Protein AF-0000000072410657 (afdb_homodimer)

Organism: NCBI:txid2714355

InterPro domains:
  IPR046605 Domain of unknown function DUF6664 [PF20369] (14-104)

Secondary structure (DSSP, 8-state):
--TTS--HHHHHHHHHHHHHHHHHHHHHHH-HHHHHHHHHHHHHHHH-THHHHHTS--S-EEE-HHHHHHHHHHHHHHHHHHHHHHHHHHHHHHHHHHHHHHHTT--/--TTS--HHHHHHHHHHHHHHHHHHHHHHH-HHHHHHHHHHHHHHHH-THHHHHTS--S-EEE-HHHHHHHHHHHHHHHHHHHHHHHHHHHHHHHHHHHHHHHTT--

Radius of gyration: 20.51 Å; Cα contacts (8 Å, |Δi|>4): 180; chains: 2; bounding box: 43×58×41 Å

Solvent-accessible surface area (backbone atoms only — not comparable to full-atom values): 11563 Å² total; per-residue (Å²): 132,74,78,78,78,74,44,59,68,60,52,46,60,72,43,34,69,58,54,52,51,52,51,51,51,48,42,48,75,69,32,66,66,55,36,49,52,53,51,52,48,52,50,50,41,68,75,37,60,64,54,60,48,59,68,44,76,63,55,63,46,79,33,50,41,69,54,34,38,52,42,32,51,46,53,51,52,52,48,53,50,48,52,53,48,52,54,50,40,23,50,48,17,25,53,49,40,52,51,49,33,41,71,73,63,63,82,131,74,78,76,81,73,42,59,67,60,53,45,64,72,43,35,68,60,52,51,51,51,52,52,51,50,43,49,73,69,33,66,68,56,36,49,51,53,49,52,48,53,50,50,41,67,75,38,59,64,54,60,48,58,69,45,76,65,54,63,45,81,33,51,40,67,54,34,38,52,44,32,51,46,53,50,51,52,49,54,51,47,53,54,48,51,53,50,40,24,51,48,17,25,52,49,38,52,50,48,35,42,72,72,62,62,83

Structure (mmCIF, N/CA/C/O backbone):
data_AF-0000000072410657-model_v1
#
loop_
_entity.id
_entity.type
_entity.pdbx_description
1 polymer 'DUF6664 domain-containing protein'
#
loop_
_atom_site.group_PDB
_atom_site.id
_atom_site.type_symbol
_atom_site.label_atom_id
_atom_site.label_alt_id
_atom_site.label_comp_id
_atom_site.label_asym_id
_atom_site.label_entity_id
_atom_site.label_seq_id
_atom_site.pdbx_PDB_ins_code
_atom_site.Cartn_x
_atom_site.Cartn_y
_atom_site.Cartn_z
_atom_site.occupancy
_atom_site.B_iso_or_equiv
_atom_site.auth_seq_id
_atom_site.auth_comp_id
_atom_site.auth_asym_id
_atom_site.auth_atom_id
_atom_site.pdbx_PDB_model_num
ATOM 1 N N . MET A 1 1 ? -23.484 30.734 4.098 1 35.38 1 MET A N 1
ATOM 2 C CA . MET A 1 1 ? -22.25 30.281 3.459 1 35.38 1 MET A CA 1
ATOM 3 C C . MET A 1 1 ? -22.281 28.766 3.248 1 35.38 1 MET A C 1
ATOM 5 O O . MET A 1 1 ? -22.5 28 4.191 1 35.38 1 MET A O 1
ATOM 9 N N . SER A 1 2 ? -22.656 28.094 2.201 1 39 2 SER A N 1
ATOM 10 C CA . SER A 1 2 ? -23.203 26.766 1.955 1 39 2 SER A CA 1
ATOM 11 C C . SER A 1 2 ? -22.25 25.672 2.426 1 39 2 SER A C 1
ATOM 13 O O . SER A 1 2 ? -21.031 25.797 2.254 1 39 2 SER A O 1
ATOM 15 N N . ASP A 1 3 ? -22.5 24.828 3.275 1 44.41 3 ASP A N 1
ATOM 16 C CA . ASP A 1 3 ? -21.891 23.75 4.043 1 44.41 3 ASP A CA 1
ATOM 17 C C . ASP A 1 3 ? -21.078 22.828 3.141 1 44.41 3 ASP A C 1
ATOM 19 O O . ASP A 1 3 ? -20.438 21.891 3.621 1 44.41 3 ASP A O 1
ATOM 23 N N . SER A 1 4 ? -21.406 22.703 1.881 1 44.41 4 SER A N 1
ATOM 24 C CA . SER A 1 4 ? -20.891 21.875 0.798 1 44.41 4 SER A CA 1
ATOM 25 C C . SER A 1 4 ? -19.438 22.203 0.485 1 44.41 4 SER A C 1
ATOM 27 O O . SER A 1 4 ? -18.797 21.5 -0.299 1 44.41 4 SER A O 1
ATOM 29 N N . TYR A 1 5 ? -19.031 23.359 0.349 1 47.62 5 TYR A N 1
ATOM 30 C CA . TYR A 1 5 ? -17.703 23.938 0.097 1 47.62 5 TYR A CA 1
ATOM 31 C C . TYR A 1 5 ? -16.656 23.312 1.013 1 47.62 5 TYR A C 1
ATOM 33 O O . TYR A 1 5 ? -15.492 23.203 0.637 1 47.62 5 TYR A O 1
ATOM 41 N N . PHE A 1 6 ? -16.922 23.125 2.33 1 57.16 6 PHE A N 1
ATOM 42 C CA . PHE A 1 6 ? -16 22.984 3.455 1 57.16 6 PHE A CA 1
ATOM 43 C C . PHE A 1 6 ? -15.672 21.516 3.703 1 57.16 6 PHE A C 1
ATOM 45 O O . PHE A 1 6 ? -15.133 21.156 4.75 1 57.16 6 PHE A O 1
ATOM 52 N N . ASP A 1 7 ? -16.141 20.625 2.748 1 80.38 7 ASP A N 1
ATOM 53 C CA . ASP A 1 7 ? -15.938 19.234 3.158 1 80.38 7 ASP A CA 1
ATOM 54 C C . ASP A 1 7 ? -14.609 18.703 2.625 1 80.38 7 ASP A C 1
ATOM 56 O O . ASP A 1 7 ? -14.594 17.844 1.737 1 80.38 7 ASP A O 1
ATOM 60 N N . LEU A 1 8 ? -13.516 19.266 2.969 1 84.06 8 LEU A N 1
ATOM 61 C CA . LEU A 1 8 ? -12.164 18.922 2.539 1 84.06 8 LEU A CA 1
ATOM 62 C C . LEU A 1 8 ? -11.969 17.422 2.521 1 84.06 8 LEU A C 1
ATOM 64 O O . LEU A 1 8 ? -11.477 16.859 1.537 1 84.06 8 LEU A O 1
ATOM 68 N N . PRO A 1 9 ? -12.516 16.734 3.498 1 85.69 9 PRO A N 1
ATOM 69 C CA . PRO A 1 9 ? -12.312 15.281 3.475 1 85.69 9 PRO A CA 1
ATOM 70 C C . PRO A 1 9 ? -12.977 14.617 2.27 1 85.69 9 PRO A C 1
ATOM 72 O O . PRO A 1 9 ? -12.375 13.742 1.639 1 85.69 9 PRO A O 1
ATOM 75 N N . SER A 1 10 ? -14.133 15.086 1.915 1 90.12 10 SER A N 1
ATOM 76 C CA . SER A 1 10 ? -14.836 14.492 0.783 1 90.12 10 SER A CA 1
ATOM 77 C C . SER A 1 10 ? -14.125 14.805 -0.532 1 90.12 10 SER A C 1
ATOM 79 O O . SER A 1 10 ? -14.047 13.953 -1.419 1 90.12 10 SER A O 1
ATOM 81 N N . ARG A 1 11 ? -13.656 15.977 -0.631 1 89.81 11 ARG A N 1
ATOM 82 C CA . ARG A 1 11 ? -12.93 16.359 -1.836 1 89.81 11 ARG A CA 1
ATOM 83 C C . ARG A 1 11 ? -11.648 15.547 -1.99 1 89.81 11 ARG A C 1
ATOM 85 O O . ARG A 1 11 ? -11.305 15.125 -3.096 1 89.81 11 ARG A O 1
ATOM 92 N N . ILE A 1 12 ? -10.984 15.406 -0.924 1 91.31 12 ILE A N 1
ATOM 93 C CA . ILE A 1 12 ? -9.758 14.617 -0.942 1 91.31 12 ILE A CA 1
ATOM 94 C C . ILE A 1 12 ? -10.078 13.18 -1.326 1 91.31 12 ILE A C 1
ATOM 96 O O . ILE A 1 12 ? -9.375 12.578 -2.143 1 91.31 12 ILE A O 1
ATOM 100 N N . GLU A 1 13 ? -11.133 12.641 -0.725 1 92.88 13 GLU A N 1
ATOM 101 C CA . GLU A 1 13 ? -11.523 11.266 -1.04 1 92.88 13 GLU A CA 1
ATOM 102 C C . GLU A 1 13 ? -11.766 11.094 -2.537 1 92.88 13 GLU A C 1
ATOM 104 O O . GLU A 1 13 ? -11.305 10.117 -3.137 1 92.88 13 GLU A O 1
ATOM 109 N N . ASP A 1 14 ? -12.414 12.078 -3.127 1 93.56 14 ASP A N 1
ATOM 110 C CA . ASP A 1 14 ? -12.758 12.023 -4.547 1 93.56 14 ASP A CA 1
ATOM 111 C C . ASP A 1 14 ? -11.508 12.125 -5.418 1 93.56 14 ASP A C 1
ATOM 113 O O . ASP A 1 14 ? -11.438 11.508 -6.484 1 93.56 14 ASP A O 1
ATOM 117 N N . ALA A 1 15 ? -10.594 12.844 -4.953 1 94.62 15 ALA A N 1
ATOM 118 C CA . ALA A 1 15 ? -9.398 13.125 -5.746 1 94.62 15 ALA A CA 1
ATOM 119 C C . ALA A 1 15 ? -8.25 12.188 -5.367 1 94.62 15 ALA A C 1
ATOM 121 O O . ALA A 1 15 ? -7.164 12.266 -5.941 1 94.62 15 ALA A O 1
ATOM 122 N N . PHE A 1 16 ? -8.523 11.312 -4.488 1 97.12 16 PHE A N 1
ATOM 123 C CA . PHE A 1 16 ? -7.402 10.602 -3.879 1 97.12 16 PHE A CA 1
ATOM 124 C C . PHE A 1 16 ? -6.664 9.758 -4.914 1 97.12 16 PHE A C 1
ATOM 126 O O . PHE A 1 16 ? -5.441 9.625 -4.855 1 97.12 16 PHE A O 1
ATOM 133 N N . ALA A 1 17 ? -7.344 9.164 -5.797 1 95.19 17 ALA A N 1
ATOM 134 C CA . ALA A 1 17 ? -6.672 8.352 -6.805 1 95.19 17 ALA A CA 1
ATOM 135 C C . ALA A 1 17 ? -5.602 9.156 -7.535 1 95.19 17 ALA A C 1
ATOM 137 O O . ALA A 1 17 ? -4.492 8.672 -7.758 1 95.19 17 ALA A O 1
ATOM 138 N N . GLU A 1 18 ? -5.945 10.336 -7.902 1 96.56 18 GLU A N 1
ATOM 139 C CA . GLU A 1 18 ? -4.988 11.211 -8.57 1 96.56 18 GLU A CA 1
ATOM 140 C C . GLU A 1 18 ? -3.875 11.641 -7.617 1 96.56 18 GLU A C 1
ATOM 142 O O . GLU A 1 18 ? -2.701 11.656 -7.996 1 96.56 18 GLU A O 1
ATOM 147 N N . ILE A 1 19 ? -4.242 12.016 -6.414 1 96.69 19 ILE A N 1
ATOM 148 C CA . ILE A 1 19 ? -3.271 12.391 -5.391 1 96.69 19 ILE A CA 1
ATOM 149 C C . ILE A 1 19 ? -2.275 11.258 -5.176 1 96.69 19 ILE A C 1
ATOM 151 O O . ILE A 1 19 ? -1.062 11.477 -5.168 1 96.69 19 ILE A O 1
ATOM 155 N N . ASP A 1 20 ? -2.803 10.07 -5.051 1 97.81 20 ASP A N 1
ATOM 156 C CA . ASP A 1 20 ? -1.976 8.883 -4.836 1 97.81 20 ASP A CA 1
ATOM 157 C C . ASP A 1 20 ? -1.001 8.68 -5.996 1 97.81 20 ASP A C 1
ATOM 159 O O . ASP A 1 20 ? 0.183 8.414 -5.777 1 97.81 20 ASP A O 1
ATOM 163 N N . SER A 1 21 ? -1.504 8.789 -7.203 1 97.12 21 SER A N 1
ATOM 164 C CA . SER A 1 21 ? -0.66 8.648 -8.383 1 97.12 21 SER A CA 1
ATOM 165 C C . SER A 1 21 ? 0.458 9.688 -8.391 1 97.12 21 SER A C 1
ATOM 167 O O . SER A 1 21 ? 1.612 9.359 -8.68 1 97.12 21 SER A O 1
ATOM 169 N N . ASP A 1 22 ? 0.124 10.891 -8.094 1 97.25 22 ASP A N 1
ATOM 170 C CA . ASP A 1 22 ? 1.114 11.961 -8.047 1 97.25 22 ASP A CA 1
ATOM 171 C C . ASP A 1 22 ? 2.182 11.68 -6.992 1 97.25 22 ASP A C 1
ATOM 173 O O . ASP A 1 22 ? 3.367 11.938 -7.215 1 97.25 22 ASP A O 1
ATOM 177 N N . ILE A 1 23 ? 1.722 11.18 -5.863 1 97.69 23 ILE A N 1
ATOM 178 C CA . ILE A 1 23 ? 2.635 10.875 -4.766 1 97.69 23 ILE A CA 1
ATOM 179 C C . ILE A 1 23 ? 3.637 9.812 -5.215 1 97.69 23 ILE A C 1
ATOM 181 O O . ILE A 1 23 ? 4.844 9.953 -5 1 97.69 23 ILE A O 1
ATOM 185 N N . VAL A 1 24 ? 3.16 8.797 -5.824 1 97.62 24 VAL A N 1
ATOM 186 C CA . VAL A 1 24 ? 4.016 7.699 -6.262 1 97.62 24 VAL A CA 1
ATOM 187 C C . VAL A 1 24 ? 4.969 8.188 -7.352 1 97.62 24 VAL A C 1
ATOM 189 O O . VAL A 1 24 ? 6.152 7.848 -7.352 1 97.62 24 VAL A O 1
ATOM 192 N N . MET A 1 25 ? 4.48 8.984 -8.258 1 97.31 25 MET A N 1
ATOM 193 C CA . MET A 1 25 ? 5.324 9.523 -9.32 1 97.31 25 MET A CA 1
ATOM 194 C C . MET A 1 25 ? 6.426 10.406 -8.75 1 97.31 25 MET A C 1
ATOM 196 O O . MET A 1 25 ? 7.57 10.359 -9.203 1 97.31 25 MET A O 1
ATOM 200 N N . ASP A 1 26 ? 6.031 11.219 -7.824 1 97.31 26 ASP A N 1
ATOM 201 C CA . ASP A 1 26 ? 7.023 12.055 -7.148 1 97.31 26 ASP A CA 1
ATOM 202 C C . ASP A 1 26 ? 8.094 11.203 -6.48 1 97.31 26 ASP A C 1
ATOM 204 O O . ASP A 1 26 ? 9.289 11.508 -6.582 1 97.31 26 ASP A O 1
ATOM 208 N N . LEU A 1 27 ? 7.672 10.203 -5.793 1 97.94 27 LEU A N 1
ATOM 209 C CA . LEU A 1 27 ? 8.602 9.289 -5.141 1 97.94 27 LEU A CA 1
ATOM 210 C C . LEU A 1 27 ? 9.531 8.641 -6.164 1 97.94 27 LEU A C 1
ATOM 212 O O . LEU A 1 27 ? 10.742 8.578 -5.953 1 97.94 27 LEU A O 1
ATOM 216 N N . LEU A 1 28 ? 8.961 8.172 -7.266 1 97.81 28 LEU A N 1
ATOM 217 C CA . LEU A 1 28 ? 9.742 7.555 -8.336 1 97.81 28 LEU A CA 1
ATOM 218 C C . LEU A 1 28 ? 10.797 8.516 -8.867 1 97.81 28 LEU A C 1
ATOM 220 O O . LEU A 1 28 ? 11.93 8.117 -9.141 1 97.81 28 LEU A O 1
ATOM 224 N N . ASN A 1 29 ? 10.5 9.758 -8.914 1 97.56 29 ASN A N 1
ATOM 225 C CA . ASN A 1 29 ? 11.359 10.758 -9.531 1 97.56 29 ASN A CA 1
ATOM 226 C C . ASN A 1 29 ? 12.398 11.289 -8.539 1 97.56 29 ASN A C 1
ATOM 228 O O . ASN A 1 29 ? 13.43 11.82 -8.945 1 97.56 29 ASN A O 1
ATOM 232 N N . THR A 1 30 ? 12.164 11.125 -7.309 1 97 30 THR A N 1
ATOM 233 C CA . THR A 1 30 ? 13.008 11.844 -6.355 1 97 30 THR A CA 1
ATOM 234 C C . THR A 1 30 ? 13.781 10.875 -5.473 1 97 30 THR A C 1
ATOM 236 O O . THR A 1 30 ? 14.766 11.258 -4.836 1 97 30 THR A O 1
ATOM 239 N N . ASP A 1 31 ? 13.312 9.703 -5.324 1 97.94 31 ASP A N 1
ATOM 240 C CA . ASP A 1 31 ? 13.984 8.719 -4.477 1 97.94 31 ASP A CA 1
ATOM 241 C C . ASP A 1 31 ? 14.734 7.691 -5.316 1 97.94 31 ASP A C 1
ATOM 243 O O . ASP A 1 31 ? 14.125 6.836 -5.957 1 97.94 31 ASP A O 1
ATOM 247 N N . GLU A 1 32 ? 15.992 7.707 -5.254 1 97.5 32 GLU A N 1
ATOM 248 C CA . GLU A 1 32 ? 16.844 6.871 -6.09 1 97.5 32 GLU A CA 1
ATOM 249 C C . GLU A 1 32 ? 16.688 5.395 -5.738 1 97.5 32 GLU A C 1
ATOM 251 O O . GLU A 1 32 ? 16.734 4.531 -6.617 1 97.5 32 GLU A O 1
ATOM 256 N N . ASP A 1 33 ? 16.547 5.129 -4.43 1 98 33 ASP A N 1
ATOM 257 C CA . ASP A 1 33 ? 16.359 3.744 -4.012 1 98 33 ASP A CA 1
ATOM 258 C C . ASP A 1 33 ? 15.055 3.176 -4.559 1 98 33 ASP A C 1
ATOM 260 O O . ASP A 1 33 ? 15.016 2.037 -5.027 1 98 33 ASP A O 1
ATOM 264 N N . TYR A 1 34 ? 14.039 3.924 -4.457 1 98.5 34 TYR A N 1
ATOM 265 C CA . TYR A 1 34 ? 12.758 3.49 -4.996 1 98.5 34 TYR A CA 1
ATOM 266 C C . TYR A 1 34 ? 12.852 3.258 -6.5 1 98.5 34 TYR A C 1
ATOM 268 O O . TYR A 1 34 ? 12.328 2.264 -7.012 1 98.5 34 TYR A O 1
ATOM 276 N N . ALA A 1 35 ? 13.445 4.168 -7.238 1 98.31 35 ALA A N 1
ATOM 277 C CA . ALA A 1 35 ? 13.617 4.035 -8.68 1 98.31 35 ALA A CA 1
A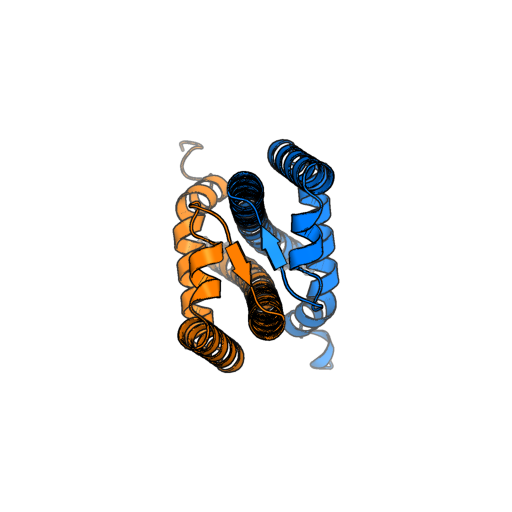TOM 278 C C . ALA A 1 35 ? 14.406 2.771 -9.023 1 98.31 35 ALA A C 1
ATOM 280 O O . ALA A 1 35 ? 14.086 2.076 -9.992 1 98.31 35 ALA A O 1
ATOM 281 N N . ALA A 1 36 ? 15.406 2.492 -8.219 1 98.25 36 ALA A N 1
ATOM 282 C CA . ALA A 1 36 ? 16.219 1.3 -8.438 1 98.25 36 ALA A CA 1
ATOM 283 C C . ALA A 1 36 ? 15.391 0.03 -8.25 1 98.25 36 ALA A C 1
ATOM 285 O O . ALA A 1 36 ? 15.539 -0.933 -9 1 98.25 36 ALA A O 1
ATOM 286 N N . LEU A 1 37 ? 14.578 0.03 -7.215 1 98.44 37 LEU A N 1
ATOM 287 C CA . LEU A 1 37 ? 13.695 -1.111 -6.988 1 98.44 37 LEU A CA 1
ATOM 288 C C . LEU A 1 37 ? 12.742 -1.298 -8.164 1 98.44 37 LEU A C 1
ATOM 290 O O . LEU A 1 37 ? 12.5 -2.426 -8.602 1 98.44 37 LEU A O 1
ATOM 294 N N . SER A 1 38 ? 12.188 -0.176 -8.625 1 98.06 38 SER A N 1
ATOM 295 C CA . SER A 1 38 ? 11.297 -0.228 -9.781 1 98.06 38 SER A CA 1
ATOM 296 C C . SER A 1 38 ? 12 -0.835 -10.992 1 98.06 38 SER A C 1
ATOM 298 O O . SER A 1 38 ? 11.43 -1.686 -11.68 1 98.06 38 SER A O 1
ATOM 300 N N . ASP A 1 39 ? 13.195 -0.461 -11.195 1 97.88 39 ASP A N 1
ATOM 301 C CA . ASP A 1 39 ? 13.984 -0.998 -12.305 1 97.88 39 ASP A CA 1
ATOM 302 C C . ASP A 1 39 ? 14.203 -2.5 -12.141 1 97.88 39 ASP A C 1
ATOM 304 O O . ASP A 1 39 ? 14.109 -3.256 -13.109 1 97.88 39 ASP A O 1
ATOM 308 N N . ARG A 1 40 ? 14.555 -2.889 -10.977 1 97.94 40 ARG A N 1
ATOM 309 C CA . ARG A 1 40 ? 14.781 -4.301 -10.695 1 97.94 40 ARG A CA 1
ATOM 310 C C . ARG A 1 40 ? 13.523 -5.121 -10.961 1 97.94 40 ARG A C 1
ATOM 312 O O . ARG A 1 40 ? 13.594 -6.223 -11.5 1 97.94 40 ARG A O 1
ATOM 319 N N . MET A 1 41 ? 12.383 -4.594 -10.602 1 97.81 41 MET A N 1
ATOM 320 C CA . MET A 1 41 ? 11.109 -5.273 -10.836 1 97.81 41 MET A CA 1
ATOM 321 C C . MET A 1 41 ? 10.859 -5.449 -12.328 1 97.81 41 MET A C 1
ATOM 323 O O . MET A 1 41 ? 10.453 -6.523 -12.773 1 97.81 41 MET A O 1
ATOM 327 N N . ASP A 1 42 ? 11.086 -4.375 -13.023 1 97.12 42 ASP A N 1
ATOM 328 C CA . ASP A 1 42 ? 10.883 -4.426 -14.469 1 97.12 42 ASP A CA 1
ATOM 329 C C . ASP A 1 42 ? 11.789 -5.465 -15.117 1 97.12 42 ASP A C 1
ATOM 331 O O . ASP A 1 42 ? 11.359 -6.207 -16 1 97.12 42 ASP A O 1
ATOM 335 N N . LYS A 1 43 ? 13 -5.484 -14.68 1 97.5 43 LYS A N 1
ATOM 336 C CA . LYS A 1 43 ? 13.953 -6.457 -15.203 1 97.5 43 LYS A CA 1
ATOM 337 C C . LYS A 1 43 ? 13.508 -7.883 -14.906 1 97.5 43 LYS A C 1
ATOM 339 O O . LYS A 1 43 ? 13.602 -8.766 -15.766 1 97.5 43 LYS A O 1
ATOM 344 N N . LEU A 1 44 ? 13.039 -8.117 -13.711 1 97.5 44 LEU A N 1
ATOM 345 C CA . LEU A 1 44 ? 12.562 -9.445 -13.328 1 97.5 44 LEU A CA 1
ATOM 346 C C . LEU A 1 44 ? 11.391 -9.875 -14.211 1 97.5 44 LEU A C 1
ATOM 348 O O . LEU A 1 44 ? 11.344 -11.016 -14.664 1 97.5 44 LEU A O 1
ATOM 352 N N . LYS A 1 45 ? 10.492 -9.016 -14.469 1 96.94 45 LYS A N 1
ATOM 353 C CA . LYS A 1 45 ? 9.328 -9.305 -15.305 1 96.94 45 LYS A CA 1
ATOM 354 C C . LYS A 1 45 ? 9.758 -9.633 -16.734 1 96.94 45 LYS A C 1
ATOM 356 O O . LYS A 1 45 ? 9.164 -10.5 -17.375 1 96.94 45 LYS A O 1
ATOM 361 N N . THR A 1 46 ? 10.727 -8.883 -17.172 1 97.38 46 THR A N 1
ATOM 362 C CA . THR A 1 46 ? 11.234 -9.109 -18.516 1 97.38 46 THR A CA 1
ATOM 363 C C . THR A 1 46 ? 11.914 -10.469 -18.609 1 97.38 46 THR A C 1
ATOM 365 O O . THR A 1 46 ? 11.742 -11.18 -19.609 1 97.38 46 THR A O 1
ATOM 368 N N . GLN A 1 47 ? 12.664 -10.82 -17.656 1 97.5 47 GLN A N 1
ATOM 369 C CA . GLN A 1 47 ? 13.406 -12.07 -17.625 1 97.5 47 GLN A CA 1
ATOM 370 C C . GLN A 1 47 ? 12.477 -13.266 -17.438 1 97.5 47 GLN A C 1
ATOM 372 O O . GLN A 1 47 ? 12.727 -14.344 -17.969 1 97.5 47 GLN A O 1
ATOM 377 N N . TYR A 1 48 ? 11.445 -13.078 -16.688 1 97.25 48 TYR A N 1
ATOM 378 C CA . TYR A 1 48 ? 10.523 -14.164 -16.375 1 97.25 48 TYR A CA 1
ATOM 379 C C . TYR A 1 48 ? 9.086 -13.781 -16.719 1 97.25 48 TYR A C 1
ATOM 381 O O . TYR A 1 48 ? 8.312 -13.383 -15.836 1 97.25 48 TYR A O 1
ATOM 389 N N . PRO A 1 49 ? 8.602 -14.086 -17.891 1 95.38 49 PRO A N 1
ATOM 390 C CA . PRO A 1 49 ? 7.285 -13.656 -18.375 1 95.38 49 PRO A CA 1
ATOM 391 C C . PRO A 1 49 ? 6.141 -14.258 -17.562 1 95.38 49 PRO A C 1
ATOM 393 O O . PRO A 1 49 ? 5.016 -13.758 -17.594 1 95.38 49 PRO A O 1
ATOM 396 N N . VAL A 1 50 ? 6.438 -15.297 -16.828 1 94.44 50 VAL A N 1
ATOM 397 C CA . VAL A 1 50 ? 5.422 -15.969 -16.016 1 94.44 50 VAL A CA 1
ATOM 398 C C . VAL A 1 50 ? 4.898 -15.008 -14.945 1 94.44 50 VAL A C 1
ATOM 400 O O . VAL A 1 50 ? 3.762 -15.141 -14.492 1 94.44 50 VAL A O 1
ATOM 403 N N . ILE A 1 51 ? 5.641 -14.031 -14.586 1 95 51 ILE A N 1
ATOM 404 C CA . ILE A 1 51 ? 5.25 -13.062 -13.57 1 95 51 ILE A CA 1
ATOM 405 C C . ILE A 1 51 ? 4.031 -12.273 -14.047 1 95 51 ILE A C 1
ATOM 407 O O . ILE A 1 51 ? 3.062 -12.109 -13.297 1 95 51 ILE A O 1
ATOM 411 N N . ASP A 1 52 ? 4.051 -11.891 -15.281 1 94.31 52 ASP A N 1
ATOM 412 C CA . ASP A 1 52 ? 2.906 -11.18 -15.836 1 94.31 52 ASP A CA 1
ATOM 413 C C . ASP A 1 52 ? 1.723 -12.117 -16.047 1 94.31 52 ASP A C 1
ATOM 415 O O . ASP A 1 52 ? 0.569 -11.727 -15.859 1 94.31 52 ASP A O 1
ATOM 419 N N . LYS A 1 53 ? 1.983 -13.273 -16.359 1 93.56 53 LYS A N 1
ATOM 420 C CA . LYS A 1 53 ? 0.941 -14.266 -16.625 1 93.56 53 LYS A CA 1
ATOM 421 C C . LYS A 1 53 ? 0.144 -14.562 -15.352 1 93.56 53 LYS A C 1
ATOM 423 O O . LYS A 1 53 ? -1.056 -14.836 -15.422 1 93.56 53 LYS A O 1
ATOM 428 N N . MET A 1 54 ? 0.829 -14.5 -14.227 1 93.69 54 MET A N 1
ATOM 429 C CA . MET A 1 54 ? 0.187 -14.773 -12.945 1 93.69 54 MET A CA 1
ATOM 430 C C . MET A 1 54 ? -0.961 -13.805 -12.695 1 93.69 54 MET A C 1
ATOM 432 O O . MET A 1 54 ? -1.922 -14.141 -12 1 93.69 54 MET A O 1
ATOM 436 N N . ASN A 1 55 ? -0.843 -12.734 -13.32 1 90.44 55 ASN A N 1
ATOM 437 C CA . ASN A 1 55 ? -1.858 -11.703 -13.109 1 90.44 55 ASN A CA 1
ATOM 438 C C . ASN A 1 55 ? -2.984 -11.812 -14.133 1 90.44 55 ASN A C 1
ATOM 440 O O . ASN A 1 55 ? -3.969 -11.078 -14.07 1 90.44 55 ASN A O 1
ATOM 444 N N . GLU A 1 56 ? -2.766 -12.664 -15.109 1 86.19 56 GLU A N 1
ATOM 445 C CA . GLU A 1 56 ? -3.783 -12.906 -16.125 1 86.19 56 GLU A CA 1
ATOM 446 C C . GLU A 1 56 ? -4.762 -13.992 -15.695 1 86.19 56 GLU A C 1
ATOM 448 O O . GLU A 1 56 ? -4.348 -15.031 -15.18 1 86.19 56 GLU A O 1
ATOM 453 N N . ASP A 1 57 ? -6.035 -13.742 -15.562 1 76.69 57 ASP A N 1
ATOM 454 C CA . ASP A 1 57 ? -7.059 -14.672 -15.086 1 76.69 57 ASP A CA 1
ATOM 455 C C . ASP A 1 57 ? -7.41 -15.695 -16.172 1 76.69 57 ASP A C 1
ATOM 457 O O . ASP A 1 57 ? -8.562 -15.766 -16.609 1 76.69 57 ASP A O 1
ATOM 461 N N . SER A 1 58 ? -6.359 -16.391 -16.594 1 84.56 58 SER A N 1
ATOM 462 C CA . SER A 1 58 ? -6.723 -17.344 -17.625 1 84.56 58 SER A CA 1
ATOM 463 C C . SER A 1 58 ? -5.758 -18.531 -17.641 1 84.56 58 SER A C 1
ATOM 465 O O . SER A 1 58 ? -4.539 -18.344 -17.703 1 84.56 58 SER A O 1
ATOM 467 N N . GLY A 1 59 ? -6.383 -19.719 -17.531 1 89.81 59 GLY A N 1
ATOM 468 C CA . GLY A 1 59 ? -5.676 -20.938 -17.844 1 89.81 59 GLY A CA 1
ATOM 469 C C . GLY A 1 59 ? -4.836 -21.453 -16.688 1 89.81 59 GLY A C 1
ATOM 470 O O . GLY A 1 59 ? -4.738 -20.812 -15.648 1 89.81 59 GLY A O 1
ATOM 471 N N . GLU A 1 60 ? -4.242 -22.641 -16.891 1 95.19 60 GLU A N 1
ATOM 472 C CA . GLU A 1 60 ? -3.365 -23.281 -15.922 1 95.19 60 GLU A CA 1
ATOM 473 C C . GLU A 1 60 ? -1.99 -22.625 -15.898 1 95.19 60 GLU A C 1
ATOM 475 O O . GLU A 1 60 ? -1.572 -22.016 -16.891 1 95.19 60 GLU A O 1
ATOM 480 N N . ILE A 1 61 ? -1.374 -22.672 -14.695 1 95 61 ILE A N 1
ATOM 481 C CA . ILE A 1 61 ? -0.029 -22.125 -14.531 1 95 61 ILE A CA 1
ATOM 482 C C . ILE A 1 61 ? 0.925 -23.234 -14.094 1 95 61 ILE A C 1
ATOM 484 O O . ILE A 1 61 ? 0.584 -24.047 -13.227 1 95 61 ILE A O 1
ATOM 488 N N . ARG A 1 62 ? 2.014 -23.312 -14.781 1 94 62 ARG A N 1
ATOM 489 C CA . ARG A 1 62 ? 3.137 -24.156 -14.352 1 94 62 ARG A CA 1
ATOM 490 C C . ARG A 1 62 ? 4.41 -23.328 -14.227 1 94 62 ARG A C 1
ATOM 492 O O . ARG A 1 62 ? 4.809 -22.625 -15.172 1 94 62 ARG A O 1
ATOM 499 N N . MET A 1 63 ? 4.91 -23.391 -12.969 1 94.31 63 MET A N 1
ATOM 500 C CA . MET A 1 63 ? 6.172 -22.703 -12.719 1 94.31 63 MET A CA 1
ATOM 501 C C . MET A 1 63 ? 7.242 -23.672 -12.242 1 94.31 63 MET A C 1
ATOM 503 O O . MET A 1 63 ? 7.004 -24.484 -11.344 1 94.31 63 MET A O 1
ATOM 507 N N . THR A 1 64 ? 8.375 -23.594 -12.93 1 95.56 64 THR A N 1
ATOM 508 C CA . THR A 1 64 ? 9.523 -24.297 -12.398 1 95.56 64 THR A CA 1
ATOM 509 C C . THR A 1 64 ? 9.961 -23.703 -11.062 1 95.56 64 THR A C 1
ATOM 511 O O . THR A 1 64 ? 9.5 -22.625 -10.68 1 95.56 64 THR A O 1
ATOM 514 N N . ALA A 1 65 ? 10.859 -24.438 -10.344 1 95.19 65 ALA A N 1
ATOM 515 C CA . ALA A 1 65 ? 11.375 -23.922 -9.086 1 95.19 65 ALA A CA 1
ATOM 516 C C . ALA A 1 65 ? 12.062 -22.578 -9.281 1 95.19 65 ALA A C 1
ATOM 518 O O . ALA A 1 65 ? 11.922 -21.672 -8.453 1 95.19 65 ALA A O 1
ATOM 519 N N . GLU A 1 66 ? 12.797 -22.422 -10.336 1 95.88 66 GLU A N 1
ATOM 520 C CA . GLU A 1 66 ? 13.484 -21.172 -10.648 1 95.88 66 GLU A CA 1
ATOM 521 C C . GLU A 1 66 ? 12.492 -20.047 -10.898 1 95.88 66 GLU A C 1
ATOM 523 O O . GLU A 1 66 ? 12.648 -18.938 -10.367 1 95.88 66 GLU A O 1
ATOM 528 N N . GLU A 1 67 ? 11.477 -20.328 -11.703 1 96.44 67 GLU A N 1
ATOM 529 C CA . GLU A 1 67 ? 10.453 -19.328 -11.984 1 96.44 67 GLU A CA 1
ATOM 530 C C . GLU A 1 67 ? 9.688 -18.938 -10.727 1 96.44 67 GLU A C 1
ATOM 532 O O . GLU A 1 67 ? 9.367 -17.766 -10.523 1 96.44 67 GLU A O 1
ATOM 537 N N . HIS A 1 68 ? 9.391 -19.906 -9.914 1 96.69 68 HIS A N 1
ATOM 538 C CA . HIS A 1 68 ? 8.703 -19.641 -8.656 1 96.69 68 HIS A CA 1
ATOM 539 C C . HIS A 1 68 ? 9.547 -18.766 -7.734 1 96.69 68 HIS A C 1
ATOM 541 O O . HIS A 1 68 ? 9.039 -17.828 -7.137 1 96.69 68 HIS A O 1
ATOM 547 N N . ARG A 1 69 ? 10.805 -19.047 -7.648 1 95.81 69 ARG A N 1
ATOM 548 C CA . ARG A 1 69 ? 11.703 -18.219 -6.852 1 95.81 69 ARG A CA 1
ATOM 549 C C . ARG A 1 69 ? 11.719 -16.781 -7.363 1 95.81 69 ARG A C 1
ATOM 551 O O . ARG A 1 69 ? 11.711 -15.828 -6.574 1 95.81 69 ARG A O 1
ATOM 558 N N . ALA A 1 70 ? 11.766 -16.641 -8.672 1 95.94 70 ALA A N 1
ATOM 559 C CA . ALA A 1 70 ? 11.75 -15.312 -9.266 1 95.94 70 ALA A CA 1
ATOM 560 C C . ALA A 1 70 ? 10.453 -14.578 -8.922 1 95.94 70 ALA A C 1
ATOM 562 O O . ALA A 1 70 ? 10.469 -13.375 -8.672 1 95.94 70 ALA A O 1
ATOM 563 N N . TYR A 1 71 ? 9.359 -15.32 -8.938 1 96.44 71 TYR A N 1
ATOM 564 C CA . TYR A 1 71 ? 8.07 -14.727 -8.594 1 96.44 71 TYR A CA 1
ATOM 565 C C . TYR A 1 71 ? 8.055 -14.266 -7.137 1 96.44 71 TYR A C 1
ATOM 567 O O . TYR A 1 71 ? 7.559 -13.18 -6.828 1 96.44 71 TYR A O 1
ATOM 575 N N . VAL A 1 72 ? 8.555 -15.07 -6.262 1 96.19 72 VAL A N 1
ATOM 576 C CA . VAL A 1 72 ? 8.625 -14.703 -4.852 1 96.19 72 VAL A CA 1
ATOM 577 C C . VAL A 1 72 ? 9.508 -13.469 -4.68 1 96.19 72 VAL A C 1
ATOM 579 O O . VAL A 1 72 ? 9.18 -12.57 -3.9 1 96.19 72 VAL A O 1
ATOM 582 N N . ASP A 1 73 ? 10.633 -13.422 -5.402 1 96.44 73 ASP A N 1
ATOM 583 C CA . ASP A 1 73 ? 11.477 -12.227 -5.391 1 96.44 73 ASP A CA 1
ATOM 584 C C . ASP A 1 73 ? 10.695 -10.992 -5.832 1 96.44 73 ASP A C 1
ATOM 586 O O . ASP A 1 73 ? 10.828 -9.922 -5.238 1 96.44 73 ASP A O 1
ATOM 590 N N . TYR A 1 74 ? 9.914 -11.172 -6.879 1 97.38 74 TYR A N 1
ATOM 591 C CA . TYR A 1 74 ? 9.07 -10.086 -7.379 1 97.38 74 TYR A CA 1
ATOM 592 C C . TYR A 1 74 ? 8.102 -9.609 -6.309 1 97.38 74 TYR A C 1
ATOM 594 O O . TYR A 1 74 ? 7.957 -8.406 -6.082 1 97.38 74 TYR A O 1
ATOM 602 N N . LEU A 1 75 ? 7.449 -10.523 -5.645 1 96.31 75 LEU A N 1
ATOM 603 C CA . LEU A 1 75 ? 6.504 -10.18 -4.59 1 96.31 75 LEU A CA 1
ATOM 604 C C . LEU A 1 75 ? 7.207 -9.438 -3.457 1 96.31 75 LEU A C 1
ATOM 606 O O . LEU A 1 75 ? 6.652 -8.492 -2.893 1 96.31 75 LEU A O 1
ATOM 610 N N . ASN A 1 76 ? 8.391 -9.867 -3.115 1 96.56 76 ASN A N 1
ATOM 611 C CA . ASN A 1 76 ? 9.164 -9.227 -2.057 1 96.56 76 ASN A CA 1
ATOM 612 C C . ASN A 1 76 ? 9.539 -7.793 -2.426 1 96.56 76 ASN A C 1
ATOM 614 O O . ASN A 1 76 ? 9.445 -6.887 -1.594 1 96.56 76 ASN A O 1
ATOM 618 N N . LEU A 1 77 ? 9.961 -7.594 -3.65 1 97.88 77 LEU A N 1
ATOM 619 C CA . LEU A 1 77 ? 10.273 -6.254 -4.129 1 97.88 77 LEU A CA 1
ATOM 620 C C . LEU A 1 77 ? 9.039 -5.363 -4.109 1 97.88 77 LEU A C 1
ATOM 622 O O . LEU A 1 77 ? 9.109 -4.207 -3.682 1 97.88 77 LEU A O 1
ATOM 626 N N . ALA A 1 78 ? 7.918 -5.906 -4.566 1 96.94 78 ALA A N 1
ATOM 627 C CA . ALA A 1 78 ? 6.66 -5.168 -4.559 1 96.94 78 ALA A CA 1
ATOM 628 C C . ALA A 1 78 ? 6.289 -4.73 -3.145 1 96.94 78 ALA A C 1
ATOM 630 O O . ALA A 1 78 ? 5.832 -3.604 -2.936 1 96.94 78 ALA A O 1
ATOM 631 N N . ARG A 1 79 ? 6.52 -5.594 -2.164 1 96.81 79 ARG A N 1
ATOM 632 C CA . ARG A 1 79 ? 6.23 -5.281 -0.77 1 96.81 79 ARG A CA 1
ATOM 633 C C . ARG A 1 79 ? 7.141 -4.168 -0.258 1 96.81 79 ARG A C 1
ATOM 635 O O . ARG A 1 79 ? 6.688 -3.262 0.445 1 96.81 79 ARG A O 1
ATOM 642 N N . GLN A 1 80 ? 8.367 -4.285 -0.564 1 97.5 80 GLN A N 1
ATOM 643 C CA . GLN A 1 80 ? 9.312 -3.246 -0.173 1 97.5 80 GLN A CA 1
ATOM 644 C C . GLN A 1 80 ? 8.914 -1.89 -0.745 1 97.5 80 GLN A C 1
ATOM 646 O O . GLN A 1 80 ? 8.938 -0.88 -0.038 1 97.5 80 GLN A O 1
ATOM 651 N N . MET A 1 81 ? 8.555 -1.88 -2.01 1 98.31 81 MET A N 1
ATOM 652 C CA . MET A 1 81 ? 8.125 -0.643 -2.654 1 98.31 81 MET A CA 1
ATOM 653 C C . MET A 1 81 ? 6.863 -0.1 -2 1 98.31 81 MET A C 1
ATOM 655 O O . MET A 1 81 ? 6.75 1.103 -1.757 1 98.31 81 MET A O 1
ATOM 659 N N . GLU A 1 82 ? 5.922 -0.948 -1.695 1 98.06 82 GLU A N 1
ATOM 660 C CA . GLU A 1 82 ? 4.691 -0.549 -1.016 1 98.06 82 GLU A CA 1
ATOM 661 C C . GLU A 1 82 ? 4.992 0.092 0.336 1 98.06 82 GLU A C 1
ATOM 663 O O . GLU A 1 82 ? 4.395 1.111 0.69 1 98.06 82 GLU A O 1
ATOM 668 N N . ASP A 1 83 ? 5.914 -0.49 1.042 1 97.38 83 ASP A N 1
ATOM 669 C CA . ASP A 1 83 ? 6.289 0.066 2.338 1 97.38 83 ASP A CA 1
ATOM 670 C C . ASP A 1 83 ? 6.824 1.489 2.191 1 97.38 83 ASP A C 1
ATOM 672 O O . ASP A 1 83 ? 6.477 2.373 2.979 1 97.38 83 ASP A O 1
ATOM 676 N N . MET A 1 84 ? 7.637 1.689 1.225 1 97.44 84 MET A N 1
ATOM 677 C CA . MET A 1 84 ? 8.18 3.021 0.967 1 97.44 84 MET A CA 1
ATOM 678 C C . MET A 1 84 ? 7.062 3.996 0.59 1 97.44 84 MET A C 1
ATOM 680 O O . MET A 1 84 ? 7.051 5.137 1.052 1 97.44 84 MET A O 1
ATOM 684 N N . GLU A 1 85 ? 6.16 3.512 -0.281 1 98.62 85 GLU A N 1
ATOM 685 C CA . GLU A 1 85 ? 5.047 4.348 -0.713 1 98.62 85 GLU A CA 1
ATOM 686 C C . GLU A 1 85 ? 4.152 4.73 0.464 1 98.62 85 GLU A C 1
ATOM 688 O O . GLU A 1 85 ? 3.732 5.883 0.584 1 98.62 85 GLU A O 1
ATOM 693 N N . ARG A 1 86 ? 3.889 3.777 1.331 1 98.44 86 ARG A N 1
ATOM 694 C CA . ARG A 1 86 ? 3.025 4.016 2.484 1 98.44 86 ARG A CA 1
ATOM 695 C C . ARG A 1 86 ? 3.609 5.094 3.391 1 98.44 86 ARG A C 1
ATOM 697 O O . ARG A 1 86 ? 2.896 6.004 3.818 1 98.44 86 ARG A O 1
ATOM 704 N N . GLN A 1 87 ? 4.836 4.984 3.645 1 97.88 87 GLN A N 1
ATOM 705 C CA . GLN A 1 87 ? 5.5 6.012 4.441 1 97.88 87 GLN A CA 1
ATOM 706 C C . GLN A 1 87 ? 5.434 7.371 3.756 1 97.88 87 GLN A C 1
ATOM 708 O O . GLN A 1 87 ? 5.137 8.383 4.398 1 97.88 87 GLN A O 1
ATOM 713 N N . HIS A 1 88 ? 5.727 7.406 2.486 1 97.94 88 HIS A N 1
ATOM 714 C CA . HIS A 1 88 ? 5.707 8.648 1.724 1 97.94 88 HIS A CA 1
ATOM 715 C C . HIS A 1 88 ? 4.312 9.258 1.695 1 97.94 88 HIS A C 1
ATOM 717 O O . HIS A 1 88 ? 4.156 10.477 1.819 1 97.94 88 HIS A O 1
ATOM 723 N N . ILE A 1 89 ? 3.326 8.422 1.508 1 98.56 89 ILE A N 1
ATOM 724 C CA . ILE A 1 89 ? 1.935 8.859 1.516 1 98.56 89 ILE A CA 1
ATOM 725 C C . ILE A 1 89 ? 1.613 9.531 2.848 1 98.56 89 ILE A C 1
ATOM 727 O O . ILE A 1 89 ? 1.015 10.609 2.877 1 98.56 89 ILE A O 1
ATOM 731 N N . TYR A 1 90 ? 2.01 8.914 3.936 1 98.44 90 TYR A N 1
ATOM 732 C CA . TYR A 1 90 ? 1.791 9.469 5.27 1 98.44 90 TYR A CA 1
ATOM 733 C C . TYR A 1 90 ? 2.432 10.844 5.402 1 98.44 90 TYR A C 1
ATOM 735 O O . TYR A 1 90 ? 1.799 11.789 5.883 1 98.44 90 TYR A O 1
ATOM 743 N N . PHE A 1 91 ? 3.621 10.984 4.957 1 97.25 91 PHE A N 1
ATOM 744 C CA . PHE A 1 91 ? 4.336 12.258 5.016 1 97.25 91 PHE A CA 1
ATOM 745 C C . PHE A 1 91 ? 3.643 13.305 4.156 1 97.25 91 PHE A C 1
ATOM 747 O O . PHE A 1 91 ? 3.557 14.469 4.543 1 97.25 91 PHE A O 1
ATOM 754 N N . CYS A 1 92 ? 3.227 12.883 2.98 1 96.88 92 CYS A N 1
ATOM 755 C CA . CYS A 1 92 ? 2.506 13.805 2.113 1 96.88 92 CYS A CA 1
ATOM 756 C C . CYS A 1 92 ? 1.223 14.289 2.775 1 96.88 92 CYS A C 1
ATOM 758 O O . CYS A 1 92 ? 0.861 15.461 2.656 1 96.88 92 CYS A O 1
ATOM 760 N N . GLY A 1 93 ? 0.539 13.359 3.461 1 97.12 93 GLY A N 1
ATOM 761 C CA . GLY A 1 93 ? -0.605 13.781 4.25 1 97.12 93 GLY A CA 1
ATOM 762 C C . GLY A 1 93 ? -0.269 14.875 5.246 1 97.12 93 GLY A C 1
ATOM 763 O O . GLY A 1 93 ? -0.985 15.875 5.344 1 97.12 93 GLY A O 1
ATOM 764 N N . HIS A 1 94 ? 0.819 14.766 5.977 1 96.5 94 HIS A N 1
ATOM 765 C CA . HIS A 1 94 ? 1.278 15.773 6.922 1 96.5 94 HIS A CA 1
ATOM 766 C C . HIS A 1 94 ? 1.512 17.109 6.23 1 96.5 94 HIS A C 1
ATOM 768 O O . HIS A 1 94 ? 0.97 18.141 6.656 1 96.5 94 HIS A O 1
ATOM 774 N N . THR A 1 95 ? 2.266 17.031 5.176 1 95.88 95 THR A N 1
ATOM 775 C CA . THR A 1 95 ? 2.686 18.25 4.492 1 95.88 95 THR A CA 1
ATOM 776 C C . THR A 1 95 ? 1.487 18.953 3.863 1 95.88 95 THR A C 1
ATOM 778 O O . THR A 1 95 ? 1.412 20.188 3.865 1 95.88 95 THR A O 1
ATOM 781 N N . ASP A 1 96 ? 0.597 18.156 3.314 1 95.94 96 ASP A N 1
ATOM 782 C CA . ASP A 1 96 ? -0.587 18.734 2.686 1 95.94 96 ASP A CA 1
ATOM 783 C C . ASP A 1 96 ? -1.49 19.406 3.725 1 95.94 96 ASP A C 1
ATOM 785 O O . ASP A 1 96 ? -2.104 20.438 3.453 1 95.94 96 ASP A O 1
ATOM 789 N N . ALA A 1 97 ? -1.646 18.75 4.906 1 96 97 ALA A N 1
ATOM 790 C CA . ALA A 1 97 ? -2.428 19.359 5.984 1 96 97 ALA A CA 1
ATOM 791 C C . ALA A 1 97 ? -1.869 20.719 6.375 1 96 97 ALA A C 1
ATOM 793 O O . ALA A 1 97 ? -2.613 21.703 6.469 1 96 97 ALA A O 1
ATOM 794 N N . VAL A 1 98 ? -0.587 20.797 6.512 1 95.5 98 VAL A N 1
ATOM 795 C CA . VAL A 1 98 ? 0.08 22.031 6.895 1 95.5 98 VAL A CA 1
ATOM 796 C C . VAL A 1 98 ? -0.09 23.078 5.793 1 95.5 98 VAL A C 1
ATOM 798 O O . VAL A 1 98 ? -0.395 24.234 6.066 1 95.5 98 VAL A O 1
ATOM 801 N N . ALA A 1 99 ? 0.1 22.656 4.562 1 95.5 99 ALA A N 1
ATOM 802 C CA . ALA A 1 99 ? -0.051 23.547 3.422 1 95.5 99 ALA A CA 1
ATOM 803 C C . ALA A 1 99 ? -1.459 24.141 3.369 1 95.5 99 ALA A C 1
ATOM 805 O O . ALA A 1 99 ? -1.635 25.328 3.086 1 95.5 99 ALA A O 1
ATOM 806 N N . TYR A 1 100 ? -2.395 23.281 3.627 1 93.94 100 TYR A N 1
ATOM 807 C CA . TYR A 1 100 ? -3.781 23.734 3.613 1 93.94 100 TYR A CA 1
ATOM 808 C C . TYR A 1 100 ? -4.035 24.75 4.719 1 93.94 100 TYR A C 1
ATOM 810 O O . TYR A 1 100 ? -4.664 25.781 4.488 1 93.94 100 TYR A O 1
ATOM 818 N N . LEU A 1 101 ? -3.549 24.422 5.855 1 94.69 101 LEU A N 1
ATOM 819 C CA . LEU A 1 101 ? -3.732 25.312 6.992 1 94.69 101 LEU A CA 1
ATOM 820 C C . LEU A 1 101 ? -3.078 26.672 6.723 1 94.69 101 LEU A C 1
ATOM 822 O O . LEU A 1 101 ? -3.621 27.703 7.102 1 94.69 101 LEU A O 1
ATOM 826 N N . LYS A 1 102 ? -1.994 26.656 6.117 1 94.88 102 LYS A N 1
ATOM 827 C CA . LYS A 1 102 ? -1.332 27.891 5.734 1 94.88 102 LYS A CA 1
ATOM 828 C C . LYS A 1 102 ? -2.162 28.672 4.711 1 94.88 102 LYS A C 1
ATOM 830 O O . LYS A 1 102 ? -2.293 29.891 4.809 1 94.88 102 LYS A O 1
ATOM 835 N N . LYS A 1 103 ? -2.668 27.938 3.779 1 93.5 103 LYS A N 1
ATOM 836 C CA . LYS A 1 103 ? -3.451 28.547 2.709 1 93.5 103 LYS A CA 1
ATOM 837 C C . LYS A 1 103 ? -4.656 29.297 3.266 1 93.5 103 LYS A C 1
ATOM 839 O O . LYS A 1 103 ? -5.004 30.375 2.779 1 93.5 103 LYS A O 1
ATOM 844 N N . ILE A 1 104 ? -5.266 28.734 4.211 1 91.75 104 ILE A N 1
ATOM 845 C CA . ILE A 1 104 ? -6.465 29.359 4.762 1 91.75 104 ILE A CA 1
ATOM 846 C C . ILE A 1 104 ? -6.086 30.266 5.926 1 91.75 104 ILE A C 1
ATOM 848 O O . ILE A 1 104 ? -6.953 30.75 6.656 1 91.75 104 ILE A O 1
ATOM 852 N N . LYS A 1 105 ? -4.855 30.453 6.141 1 92.5 105 LYS A N 1
ATOM 853 C CA . LYS A 1 105 ? -4.273 31.359 7.121 1 92.5 105 LYS A CA 1
ATOM 854 C C . LYS A 1 105 ? -4.648 30.953 8.539 1 92.5 105 LYS A C 1
ATOM 856 O O . LYS A 1 105 ? -4.91 31.812 9.391 1 92.5 105 LYS A O 1
ATOM 861 N N . ALA A 1 106 ? -4.703 29.656 8.711 1 90.44 106 ALA A N 1
ATOM 862 C CA . ALA A 1 106 ? -4.945 29.141 10.062 1 90.44 106 ALA A CA 1
ATOM 863 C C . ALA A 1 106 ? -3.637 28.984 10.836 1 90.44 106 ALA A C 1
ATOM 865 O O . ALA A 1 106 ? -3.646 28.844 12.055 1 90.44 106 ALA A O 1
ATOM 866 N N . ILE A 1 107 ? -2.617 29 10.148 1 88.69 107 ILE A N 1
ATOM 867 C CA . ILE A 1 107 ? -1.261 29.031 10.688 1 88.69 107 ILE A CA 1
ATOM 868 C C . ILE A 1 107 ? -0.365 29.875 9.781 1 88.69 107 ILE A C 1
ATOM 870 O O . ILE A 1 107 ? -0.7 30.125 8.625 1 88.69 107 ILE A O 1
ATOM 874 N N . MET B 1 1 ? 19.812 24.75 22.75 1 35.12 1 MET B N 1
ATOM 875 C CA . MET B 1 1 ? 18.641 23.891 22.75 1 35.12 1 MET B CA 1
ATOM 876 C C . MET B 1 1 ? 18.766 22.812 21.672 1 35.12 1 MET B C 1
ATOM 878 O O . MET B 1 1 ? 18.953 23.141 20.484 1 35.12 1 MET B O 1
ATOM 882 N N . SER B 1 2 ? 19.281 21.641 21.734 1 38.97 2 SER B N 1
ATOM 883 C CA . SER B 1 2 ? 19.953 20.734 20.812 1 38.97 2 SER B CA 1
ATOM 884 C C . SER B 1 2 ? 19.047 20.344 19.656 1 38.97 2 SER B C 1
ATOM 886 O O . SER B 1 2 ? 17.844 20.094 19.844 1 38.97 2 SER B O 1
ATOM 888 N N . ASP B 1 3 ? 19.281 20.562 18.469 1 44.16 3 ASP B N 1
ATOM 889 C CA . ASP B 1 3 ? 18.688 20.469 17.141 1 44.16 3 ASP B CA 1
ATOM 890 C C . ASP B 1 3 ? 18.031 19.094 16.938 1 44.16 3 ASP B C 1
ATOM 892 O O . ASP B 1 3 ? 17.484 18.828 15.867 1 44.16 3 ASP B O 1
ATOM 896 N N . SER B 1 4 ? 18.469 18.078 17.609 1 44.09 4 SER B N 1
ATOM 897 C CA . SER B 1 4 ? 18.125 16.656 17.594 1 44.09 4 SER B CA 1
ATOM 898 C C . SER B 1 4 ? 16.672 16.438 18 1 44.09 4 SER B C 1
ATOM 900 O O . SER B 1 4 ? 16.156 15.32 17.891 1 44.09 4 SER B O 1
ATOM 902 N N . TYR B 1 5 ? 16.172 16.953 19.031 1 47.41 5 TYR B N 1
ATOM 903 C CA . TYR B 1 5 ? 14.836 16.938 19.609 1 47.41 5 TYR B CA 1
ATOM 904 C C . TYR B 1 5 ? 13.773 17.156 18.547 1 47.41 5 TYR B C 1
ATOM 906 O O . TYR B 1 5 ? 12.672 16.625 18.625 1 47.41 5 TYR B O 1
ATOM 914 N N . PHE B 1 6 ? 13.945 18.109 17.594 1 56.97 6 PHE B N 1
ATOM 915 C CA . PHE B 1 6 ? 12.977 18.797 16.75 1 56.97 6 PHE B CA 1
ATOM 916 C C . PHE B 1 6 ? 12.805 18.078 15.422 1 56.97 6 PHE B C 1
ATOM 918 O O . PHE B 1 6 ? 12.211 18.625 14.484 1 56.97 6 PHE B O 1
ATOM 925 N N . ASP B 1 7 ? 13.422 16.844 15.32 1 80.5 7 ASP B N 1
ATOM 926 C CA . ASP B 1 7 ? 13.367 16.328 13.961 1 80.5 7 ASP B CA 1
ATOM 927 C C . ASP B 1 7 ? 12.156 15.406 13.773 1 80.5 7 ASP B C 1
ATOM 929 O O . ASP B 1 7 ? 12.312 14.188 13.648 1 80.5 7 ASP B O 1
ATOM 933 N N . LEU B 1 8 ? 10.977 15.883 13.945 1 84.38 8 LEU B N 1
ATOM 934 C CA . LEU B 1 8 ? 9.719 15.164 13.844 1 84.38 8 LEU B CA 1
ATOM 935 C C . LEU B 1 8 ? 9.734 14.203 12.656 1 84.38 8 LEU B C 1
ATOM 937 O O . LEU B 1 8 ? 9.375 13.031 12.789 1 84.38 8 LEU B O 1
ATOM 941 N N . PRO B 1 9 ? 10.305 14.625 11.562 1 85.94 9 PRO B N 1
ATOM 942 C CA . PRO B 1 9 ? 10.312 13.703 10.43 1 85.94 9 PRO B CA 1
ATOM 943 C C . PRO B 1 9 ? 11.125 12.438 10.695 1 85.94 9 PRO B C 1
ATOM 945 O O . PRO B 1 9 ? 10.688 11.336 10.359 1 85.94 9 PRO B O 1
ATOM 948 N N . SER B 1 10 ? 12.227 12.586 11.367 1 90.12 10 SER B N 1
ATOM 949 C CA . SER B 1 10 ? 13.07 11.43 11.656 1 90.12 10 SER B CA 1
ATOM 950 C C . SER B 1 10 ? 12.406 10.5 12.664 1 90.12 10 SER B C 1
ATOM 952 O O . SER B 1 10 ? 12.492 9.281 12.547 1 90.12 10 SER B O 1
ATOM 954 N N . ARG B 1 11 ? 11.781 11.094 13.617 1 89.81 11 ARG B N 1
ATOM 955 C CA . ARG B 1 11 ? 11.078 10.289 14.617 1 89.81 11 ARG B CA 1
ATOM 956 C C . ARG B 1 11 ? 9.938 9.508 13.984 1 89.81 11 ARG B C 1
ATOM 958 O O . ARG B 1 11 ? 9.719 8.344 14.32 1 89.81 11 ARG B O 1
ATOM 965 N N . ILE B 1 12 ? 9.234 10.164 13.164 1 91.25 12 ILE B N 1
ATOM 966 C CA . ILE B 1 12 ? 8.133 9.516 12.469 1 91.25 12 ILE B CA 1
ATOM 967 C C . ILE B 1 12 ? 8.664 8.375 11.609 1 91.25 12 ILE B C 1
ATOM 969 O O . ILE B 1 12 ? 8.094 7.277 11.594 1 91.25 12 ILE B O 1
ATOM 973 N N . GLU B 1 13 ? 9.734 8.641 10.883 1 92.88 13 GLU B N 1
ATOM 974 C CA . GLU B 1 13 ? 10.32 7.609 10.031 1 92.88 13 GLU B CA 1
ATOM 975 C C . GLU B 1 13 ? 10.68 6.367 10.844 1 92.88 13 GLU B C 1
ATOM 977 O O . GLU B 1 13 ? 10.383 5.246 10.422 1 92.88 13 GLU B O 1
ATOM 982 N N . ASP B 1 14 ? 11.227 6.598 12.023 1 93.5 14 ASP B N 1
ATOM 983 C CA . ASP B 1 14 ? 11.664 5.496 12.875 1 93.5 14 ASP B CA 1
ATOM 984 C C . ASP B 1 14 ? 10.461 4.719 13.414 1 93.5 14 ASP B C 1
ATOM 986 O O 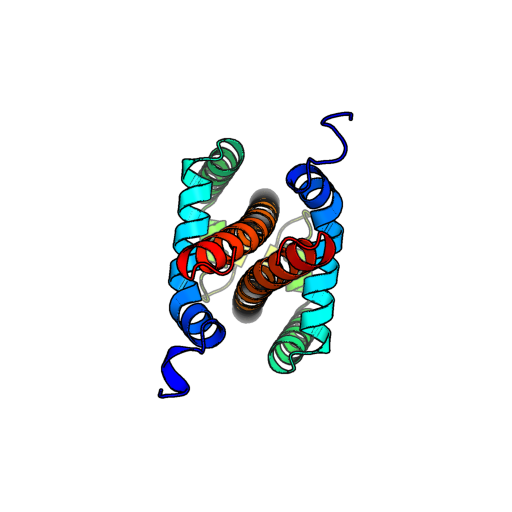. ASP B 1 14 ? 10.539 3.5 13.594 1 93.5 14 ASP B O 1
ATOM 990 N N . ALA B 1 15 ? 9.438 5.402 13.625 1 94.62 15 ALA B N 1
ATOM 991 C CA . ALA B 1 15 ? 8.273 4.805 14.266 1 94.62 15 ALA B CA 1
ATOM 992 C C . ALA B 1 15 ? 7.238 4.379 13.227 1 94.62 15 ALA B C 1
ATOM 994 O O . ALA B 1 15 ? 6.191 3.826 13.57 1 94.62 15 ALA B O 1
ATOM 995 N N . PHE B 1 16 ? 7.551 4.551 12.016 1 97 16 PHE B N 1
ATOM 996 C CA . PHE B 1 16 ? 6.5 4.453 11.016 1 97 16 PHE B CA 1
ATOM 997 C C . PHE B 1 16 ? 5.945 3.035 10.953 1 97 16 PHE B C 1
ATOM 999 O O . PHE B 1 16 ? 4.746 2.842 10.734 1 97 16 PHE B O 1
ATOM 1006 N N . ALA B 1 17 ? 6.754 2.064 11.078 1 95.25 17 ALA B N 1
ATOM 1007 C CA . ALA B 1 17 ? 6.258 0.692 11.023 1 95.25 17 ALA B CA 1
ATOM 1008 C C . ALA B 1 17 ? 5.141 0.472 12.039 1 95.25 17 ALA B C 1
ATOM 1010 O O . ALA B 1 17 ? 4.121 -0.141 11.727 1 95.25 17 ALA B O 1
ATOM 1011 N N . GLU B 1 18 ? 5.352 0.945 13.211 1 96.44 18 GLU B N 1
ATOM 1012 C CA . GLU B 1 18 ? 4.336 0.833 14.25 1 96.44 18 GLU B CA 1
ATOM 1013 C C . GLU B 1 18 ? 3.117 1.695 13.93 1 96.44 18 GLU B C 1
ATOM 1015 O O . GLU B 1 18 ? 1.977 1.259 14.102 1 96.44 18 GLU B O 1
ATOM 1020 N N . ILE B 1 19 ? 3.355 2.928 13.5 1 96.62 19 ILE B N 1
ATOM 1021 C CA . ILE B 1 19 ? 2.281 3.832 13.102 1 96.62 19 ILE B CA 1
ATOM 1022 C C . ILE B 1 19 ? 1.428 3.176 12.016 1 96.62 19 ILE B C 1
ATOM 1024 O O . ILE B 1 19 ? 0.198 3.156 12.117 1 96.62 19 ILE B O 1
ATOM 1028 N N . ASP B 1 20 ? 2.092 2.611 11.055 1 97.81 20 ASP B N 1
ATOM 1029 C CA . ASP B 1 20 ? 1.411 1.949 9.945 1 97.81 20 ASP B CA 1
ATOM 1030 C C . ASP B 1 20 ? 0.547 0.792 10.438 1 97.81 20 ASP B C 1
ATOM 1032 O O . ASP B 1 20 ? -0.605 0.649 10.023 1 97.81 20 ASP B O 1
ATOM 1036 N N . SER B 1 21 ? 1.106 -0.016 11.305 1 97.12 21 SER B N 1
ATOM 1037 C CA . SER B 1 21 ? 0.366 -1.138 11.875 1 97.12 21 SER B CA 1
ATOM 1038 C C . SER B 1 21 ? -0.876 -0.66 12.617 1 97.12 21 SER B C 1
ATOM 1040 O O . SER B 1 21 ? -1.956 -1.235 12.469 1 97.12 21 SER B O 1
ATOM 1042 N N . ASP B 1 22 ? -0.713 0.346 13.398 1 97.19 22 ASP B N 1
ATOM 1043 C CA . ASP B 1 22 ? -1.836 0.906 14.148 1 97.19 22 ASP B CA 1
ATOM 1044 C C . ASP B 1 22 ? -2.922 1.417 13.203 1 97.19 22 ASP B C 1
ATOM 1046 O O . ASP B 1 22 ? -4.113 1.245 13.469 1 97.19 22 ASP B O 1
ATOM 1050 N N . ILE B 1 23 ? -2.482 2.064 12.141 1 97.69 23 ILE B N 1
ATOM 1051 C CA . ILE B 1 23 ? -3.416 2.617 11.164 1 97.69 23 ILE B CA 1
ATOM 1052 C C . ILE B 1 23 ? -4.242 1.493 10.547 1 97.69 23 ILE B C 1
ATOM 1054 O O . ILE B 1 23 ? -5.469 1.592 10.461 1 97.69 23 ILE B O 1
ATOM 1058 N N . VAL B 1 24 ? -3.594 0.459 10.164 1 97.62 24 VAL B N 1
ATOM 1059 C CA . VAL B 1 24 ? -4.273 -0.66 9.516 1 97.62 24 VAL B CA 1
ATOM 1060 C C . VAL B 1 24 ? -5.207 -1.344 10.508 1 97.62 24 VAL B C 1
ATOM 1062 O O . VAL B 1 24 ? -6.332 -1.708 10.164 1 97.62 24 VAL B O 1
ATOM 1065 N N . MET B 1 25 ? -4.77 -1.508 11.734 1 97.31 25 MET B N 1
ATOM 1066 C CA . MET B 1 25 ? -5.602 -2.125 12.758 1 97.31 25 MET B CA 1
ATOM 1067 C C . MET B 1 25 ? -6.844 -1.283 13.031 1 97.31 25 MET B C 1
ATOM 1069 O O . MET B 1 25 ? -7.941 -1.821 13.195 1 97.31 25 MET B O 1
ATOM 1073 N N . ASP B 1 26 ? -6.621 -0.014 13.125 1 97.38 26 ASP B N 1
ATOM 1074 C CA . ASP B 1 26 ? -7.754 0.892 13.305 1 97.38 26 ASP B CA 1
ATOM 1075 C C . ASP B 1 26 ? -8.75 0.761 12.148 1 97.38 26 ASP B C 1
ATOM 1077 O O . ASP B 1 26 ? -9.961 0.714 12.375 1 97.38 26 ASP B O 1
ATOM 1081 N N . LEU B 1 27 ? -8.242 0.753 10.969 1 97.94 27 LEU B N 1
ATOM 1082 C CA . LEU B 1 27 ? -9.086 0.588 9.789 1 97.94 27 LEU B CA 1
ATOM 1083 C C . LEU B 1 27 ? -9.852 -0.726 9.852 1 97.94 27 LEU B C 1
ATOM 1085 O O . LEU B 1 27 ? -11.062 -0.754 9.602 1 97.94 27 LEU B O 1
ATOM 1089 N N . LEU B 1 28 ? -9.164 -1.809 10.195 1 97.88 28 LEU B N 1
ATOM 1090 C CA . LEU B 1 28 ? -9.789 -3.121 10.312 1 97.88 28 LEU B CA 1
ATOM 1091 C C . LEU B 1 28 ? -10.922 -3.094 11.336 1 97.88 28 LEU B C 1
ATOM 1093 O O . LEU B 1 28 ? -11.977 -3.697 11.117 1 97.88 28 LEU B O 1
ATOM 1097 N N . ASN B 1 29 ? -10.781 -2.344 12.359 1 97.56 29 ASN B N 1
ATOM 1098 C CA . ASN B 1 29 ? -11.727 -2.332 13.469 1 97.56 29 ASN B CA 1
ATOM 1099 C C . ASN B 1 29 ? -12.883 -1.372 13.211 1 97.56 29 ASN B C 1
ATOM 1101 O O . ASN B 1 29 ? -13.945 -1.503 13.812 1 97.56 29 ASN B O 1
ATOM 1105 N N . THR B 1 30 ? -12.719 -0.468 12.336 1 97.12 30 THR B N 1
ATOM 1106 C CA . THR B 1 30 ? -13.703 0.606 12.266 1 97.12 30 THR B CA 1
ATOM 1107 C C . THR B 1 30 ? -14.398 0.61 10.906 1 97.12 30 THR B C 1
ATOM 1109 O O . THR B 1 30 ? -15.461 1.22 10.75 1 97.12 30 THR B O 1
ATOM 1112 N N . ASP B 1 31 ? -13.789 0.06 9.93 1 97.94 31 ASP B N 1
ATOM 1113 C CA . ASP B 1 31 ? -14.383 0.045 8.594 1 97.94 31 ASP B CA 1
ATOM 1114 C C . ASP B 1 31 ? -14.945 -1.335 8.258 1 97.94 31 ASP B C 1
ATOM 1116 O O . ASP B 1 31 ? -14.188 -2.275 8.008 1 97.94 31 ASP B O 1
ATOM 1120 N N . GLU B 1 32 ? -16.188 -1.438 8.148 1 97.5 32 GLU B N 1
ATOM 1121 C CA . GLU B 1 32 ? -16.859 -2.715 7.953 1 97.5 32 GLU B CA 1
ATOM 1122 C C . GLU B 1 32 ? -16.531 -3.311 6.586 1 97.5 32 GLU B C 1
ATOM 1124 O O . GLU B 1 32 ? -16.422 -4.531 6.445 1 97.5 32 GLU B O 1
ATOM 1129 N N . ASP B 1 33 ? -16.469 -2.422 5.582 1 98 33 ASP B N 1
ATOM 1130 C CA . ASP B 1 33 ? -16.141 -2.908 4.246 1 98 33 ASP B CA 1
ATOM 1131 C C . ASP B 1 33 ? -14.727 -3.508 4.211 1 98 33 ASP B C 1
ATOM 1133 O O . ASP B 1 33 ? -14.516 -4.559 3.607 1 98 33 ASP B O 1
ATOM 1137 N N . TYR B 1 34 ? -13.82 -2.84 4.797 1 98.5 34 TYR B N 1
ATOM 1138 C CA . TYR B 1 34 ? -12.453 -3.359 4.871 1 98.5 34 TYR B CA 1
ATOM 1139 C C . TYR B 1 34 ? -12.422 -4.691 5.605 1 98.5 34 TYR B C 1
ATOM 1141 O O . TYR B 1 34 ? -11.742 -5.629 5.172 1 98.5 34 TYR B O 1
ATOM 1149 N N . ALA B 1 35 ? -13.086 -4.805 6.734 1 98.25 35 ALA B N 1
ATOM 1150 C CA . ALA B 1 35 ? -13.148 -6.043 7.508 1 98.25 35 ALA B CA 1
ATOM 1151 C C . ALA B 1 35 ? -13.742 -7.18 6.676 1 98.25 35 ALA B C 1
ATOM 1153 O O . ALA B 1 35 ? -13.273 -8.312 6.742 1 98.25 35 ALA B O 1
ATOM 1154 N N . ALA B 1 36 ? -14.75 -6.844 5.906 1 98.25 36 ALA B N 1
ATOM 1155 C CA . ALA B 1 36 ? -15.391 -7.844 5.055 1 98.25 36 ALA B CA 1
ATOM 1156 C C . ALA B 1 36 ? -14.422 -8.352 3.988 1 98.25 36 ALA B C 1
ATOM 1158 O O . ALA B 1 36 ? -14.398 -9.547 3.686 1 98.25 36 ALA B O 1
ATOM 1159 N N . LEU B 1 37 ? -13.68 -7.434 3.402 1 98.38 37 LEU B N 1
ATOM 1160 C CA . LEU B 1 37 ? -12.68 -7.832 2.4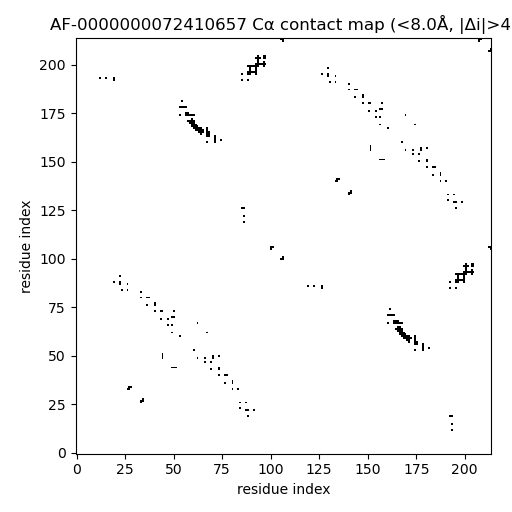18 1 98.38 37 LEU B CA 1
ATOM 1161 C C . LEU B 1 37 ? -11.625 -8.742 3.049 1 98.38 37 LEU B C 1
ATOM 1163 O O . LEU B 1 37 ? -11.219 -9.734 2.443 1 98.38 37 LEU B O 1
ATOM 1167 N N . SER B 1 38 ? -11.188 -8.352 4.246 1 98 38 SER B N 1
ATOM 1168 C CA . SER B 1 38 ? -10.219 -9.172 4.969 1 98 38 SER B CA 1
ATOM 1169 C C . SER B 1 38 ? -10.758 -10.578 5.195 1 98 38 SER B C 1
ATOM 1171 O O . SER B 1 38 ? -10.039 -11.562 4.98 1 98 38 SER B O 1
ATOM 1173 N N . ASP B 1 39 ? -11.969 -10.68 5.539 1 97.88 39 ASP B N 1
ATOM 1174 C CA . ASP B 1 39 ? -12.609 -11.969 5.75 1 97.88 39 ASP B CA 1
ATOM 1175 C C . ASP B 1 39 ? -12.648 -12.781 4.457 1 97.88 39 ASP B C 1
ATOM 1177 O O . ASP B 1 39 ? -12.398 -13.984 4.465 1 97.88 39 ASP B O 1
ATOM 1181 N N . ARG B 1 40 ? -13.039 -12.156 3.424 1 97.94 40 ARG B N 1
ATOM 1182 C CA . ARG B 1 40 ? -13.102 -12.82 2.127 1 97.94 40 ARG B CA 1
ATOM 1183 C C . ARG B 1 40 ? -11.734 -13.359 1.723 1 97.94 40 ARG B C 1
ATOM 1185 O O . ARG B 1 40 ? -11.625 -14.461 1.185 1 97.94 40 ARG B O 1
ATOM 1192 N N . MET B 1 41 ? -10.688 -12.602 1.973 1 97.81 41 MET B N 1
ATOM 1193 C CA . MET B 1 41 ? -9.328 -13.039 1.658 1 97.81 41 MET B CA 1
ATOM 1194 C C . MET B 1 41 ? -8.953 -14.281 2.457 1 97.81 41 MET B C 1
ATOM 1196 O O . MET B 1 41 ? -8.391 -15.227 1.909 1 97.81 41 MET B O 1
ATOM 1200 N N . ASP B 1 42 ? -9.266 -14.203 3.719 1 97.06 42 ASP B N 1
ATOM 1201 C CA . ASP B 1 42 ? -8.961 -15.344 4.582 1 97.06 42 ASP B CA 1
ATOM 1202 C C . ASP B 1 42 ? -9.688 -16.609 4.109 1 97.06 42 ASP B C 1
ATOM 1204 O O . ASP B 1 42 ? -9.102 -17.688 4.094 1 97.06 42 ASP B O 1
ATOM 1208 N N . LYS B 1 43 ? -10.914 -16.422 3.742 1 97.5 43 LYS B N 1
ATOM 1209 C CA . LYS B 1 43 ? -11.695 -17.547 3.248 1 97.5 43 LYS B CA 1
ATOM 1210 C C . LYS B 1 43 ? -11.086 -18.125 1.967 1 97.5 43 LYS B C 1
ATOM 1212 O O . LYS B 1 43 ? -11.016 -19.344 1.798 1 97.5 43 LYS B O 1
ATOM 1217 N N . LEU B 1 44 ? -10.68 -17.266 1.068 1 97.5 44 LEU B N 1
ATOM 1218 C CA . LEU B 1 44 ? -10.062 -17.703 -0.181 1 97.5 44 LEU B CA 1
ATOM 1219 C C . LEU B 1 44 ? -8.797 -18.5 0.087 1 97.5 44 LEU B C 1
ATOM 1221 O O . LEU B 1 44 ? -8.57 -19.547 -0.529 1 97.5 44 LEU B O 1
ATOM 1225 N N . LYS B 1 45 ? -7.992 -18.094 0.974 1 96.94 45 LYS B N 1
ATOM 1226 C CA . LYS B 1 45 ? -6.754 -18.781 1.33 1 96.94 45 LYS B CA 1
ATOM 1227 C C . LYS B 1 45 ? -7.039 -20.156 1.929 1 96.94 45 LYS B C 1
ATOM 1229 O O . LYS B 1 45 ? -6.309 -21.109 1.675 1 96.94 45 LYS B O 1
ATOM 1234 N N . THR B 1 46 ? -8.07 -20.141 2.727 1 97.38 46 THR B N 1
ATOM 1235 C CA . THR B 1 46 ? -8.461 -21.406 3.354 1 97.38 46 THR B CA 1
ATOM 1236 C C . THR B 1 46 ? -8.961 -22.391 2.307 1 97.38 46 THR B C 1
ATOM 1238 O O . THR B 1 46 ? -8.633 -23.578 2.367 1 97.38 46 THR B O 1
ATOM 1241 N N . GLN B 1 47 ? -9.703 -21.938 1.393 1 97.5 47 GLN B N 1
ATOM 1242 C CA . GLN B 1 47 ? -10.289 -22.781 0.352 1 97.5 47 GLN B CA 1
ATOM 1243 C C . GLN B 1 47 ? -9.227 -23.219 -0.652 1 97.5 47 GLN B C 1
ATOM 1245 O O . GLN B 1 47 ? -9.305 -24.328 -1.188 1 97.5 47 GLN B O 1
ATOM 1250 N N . TYR B 1 48 ? -8.273 -22.391 -0.913 1 97.25 48 TYR B N 1
ATOM 1251 C CA . TYR B 1 48 ? -7.242 -22.688 -1.902 1 97.25 48 TYR B CA 1
ATOM 1252 C C . TYR B 1 48 ? -5.852 -22.547 -1.297 1 97.25 48 TYR B C 1
ATOM 1254 O O . TYR B 1 48 ? -5.191 -21.516 -1.476 1 97.25 48 TYR B O 1
ATOM 1262 N N . PRO B 1 49 ? -5.258 -23.594 -0.78 1 95.25 49 PRO B N 1
ATOM 1263 C CA . PRO B 1 49 ? -3.975 -23.531 -0.072 1 95.25 49 PRO B CA 1
ATOM 1264 C C . PRO B 1 49 ? -2.82 -23.109 -0.974 1 95.25 49 PRO B C 1
ATOM 1266 O O . PRO B 1 49 ? -1.77 -22.688 -0.48 1 95.25 49 PRO B O 1
ATOM 1269 N N . VAL B 1 50 ? -3.018 -23.203 -2.268 1 94.31 50 VAL B N 1
ATOM 1270 C CA . VAL B 1 50 ? -1.979 -22.844 -3.225 1 94.31 50 VAL B CA 1
ATOM 1271 C C . VAL B 1 50 ? -1.654 -21.344 -3.094 1 94.31 50 VAL B C 1
ATOM 1273 O O . VAL B 1 50 ? -0.542 -20.922 -3.408 1 94.31 50 VAL B O 1
ATOM 1276 N N . ILE B 1 51 ? -2.557 -20.578 -2.582 1 95 51 ILE B N 1
ATOM 1277 C CA . ILE B 1 51 ? -2.365 -19.141 -2.42 1 95 51 ILE B CA 1
ATOM 1278 C C . ILE B 1 51 ? -1.229 -18.875 -1.434 1 95 51 ILE B C 1
ATOM 1280 O O . ILE B 1 51 ? -0.337 -18.062 -1.704 1 95 51 ILE B O 1
ATOM 1284 N N . ASP B 1 52 ? -1.218 -19.609 -0.363 1 94.19 52 ASP B N 1
ATOM 1285 C CA . ASP B 1 52 ? -0.14 -19.453 0.61 1 94.19 52 ASP B CA 1
ATOM 1286 C C . ASP B 1 52 ? 1.167 -20.031 0.073 1 94.19 52 ASP B C 1
ATOM 1288 O O . ASP B 1 52 ? 2.246 -19.5 0.339 1 94.19 52 ASP B O 1
ATOM 1292 N N . LYS B 1 53 ? 1.086 -21.016 -0.651 1 93.38 53 LYS B N 1
ATOM 1293 C CA . LYS B 1 53 ? 2.262 -21.672 -1.208 1 93.38 53 LYS B CA 1
ATOM 1294 C C . LYS B 1 53 ? 3.006 -20.75 -2.172 1 93.38 53 LYS B C 1
ATOM 1296 O O . LYS B 1 53 ? 4.234 -20.812 -2.273 1 93.38 53 LYS B O 1
ATOM 1301 N N . MET B 1 54 ? 2.246 -19.922 -2.863 1 93.56 54 MET B N 1
ATOM 1302 C CA . MET B 1 54 ? 2.834 -19 -3.832 1 93.56 54 MET B CA 1
ATOM 1303 C C . MET B 1 54 ? 3.828 -18.062 -3.156 1 93.56 54 MET B C 1
ATOM 1305 O O . MET B 1 54 ? 4.777 -17.594 -3.789 1 93.56 54 MET B O 1
ATOM 1309 N N . ASN B 1 55 ? 3.6 -17.922 -1.94 1 90.38 55 ASN B N 1
ATOM 1310 C CA . ASN B 1 55 ? 4.453 -17.016 -1.197 1 90.38 55 ASN B CA 1
ATOM 1311 C C . ASN B 1 55 ? 5.645 -17.734 -0.576 1 90.38 55 ASN B C 1
ATOM 1313 O O . ASN B 1 55 ? 6.52 -17.094 0.021 1 90.38 55 ASN B O 1
ATOM 1317 N N . GLU B 1 56 ? 5.586 -19.047 -0.668 1 86.38 56 GLU B N 1
ATOM 1318 C CA . GLU B 1 56 ? 6.68 -19.844 -0.135 1 86.38 56 GLU B CA 1
ATOM 1319 C C . GLU B 1 56 ? 7.762 -20.078 -1.186 1 86.38 56 GLU B C 1
ATOM 1321 O O . GLU B 1 56 ? 7.457 -20.359 -2.346 1 86.38 56 GLU B O 1
ATOM 1326 N N . ASP B 1 57 ? 8.953 -19.594 -1.051 1 75.94 57 ASP B N 1
ATOM 1327 C CA . ASP B 1 57 ? 10.062 -19.688 -1.998 1 75.94 57 ASP B CA 1
ATOM 1328 C C . ASP B 1 57 ? 10.602 -21.125 -2.066 1 75.94 57 ASP B C 1
ATOM 1330 O O . ASP B 1 57 ? 11.758 -21.375 -1.723 1 75.94 57 ASP B O 1
ATOM 1334 N N . SER B 1 58 ? 9.68 -22 -2.441 1 83.38 58 SER B N 1
ATOM 1335 C CA . SER B 1 58 ? 10.203 -23.359 -2.488 1 83.38 58 SER B CA 1
ATOM 1336 C C . SER B 1 58 ? 9.445 -24.203 -3.504 1 83.38 58 SER B C 1
ATOM 1338 O O . SER B 1 58 ? 8.234 -24.375 -3.4 1 83.38 58 SER B O 1
ATOM 1340 N N . GLY B 1 59 ? 10.266 -24.719 -4.457 1 89.62 59 GLY B N 1
ATOM 1341 C CA . GLY B 1 59 ? 9.789 -25.797 -5.301 1 89.62 59 GLY B CA 1
ATOM 1342 C C . GLY B 1 59 ? 8.945 -25.312 -6.469 1 89.62 59 GLY B C 1
ATOM 1343 O O . GLY B 1 59 ? 8.719 -24.109 -6.617 1 89.62 59 GLY B O 1
ATOM 1344 N N . GLU B 1 60 ? 8.508 -26.281 -7.297 1 95.06 60 GLU B N 1
ATOM 1345 C CA . GLU B 1 60 ? 7.664 -26.016 -8.461 1 95.06 60 GLU B CA 1
ATOM 1346 C C . GLU B 1 60 ? 6.215 -25.766 -8.039 1 95.06 60 GLU B C 1
ATOM 1348 O O . GLU B 1 60 ? 5.785 -26.219 -6.977 1 95.06 60 GLU B O 1
ATOM 1353 N N . ILE B 1 61 ? 5.523 -24.953 -8.875 1 94.94 61 ILE B N 1
ATOM 1354 C CA . ILE B 1 61 ? 4.113 -24.672 -8.633 1 94.94 61 ILE B CA 1
ATOM 1355 C C . ILE B 1 61 ? 3.285 -25.125 -9.836 1 94.94 61 ILE B C 1
ATOM 1357 O O . ILE B 1 61 ? 3.674 -24.906 -10.984 1 94.94 61 ILE B O 1
ATOM 1361 N N . ARG B 1 62 ? 2.26 -25.859 -9.547 1 93.94 62 ARG B N 1
ATOM 1362 C CA . ARG B 1 62 ? 1.228 -26.188 -10.531 1 93.94 62 ARG B CA 1
ATOM 1363 C C . ARG B 1 62 ? -0.148 -25.734 -10.039 1 93.94 62 ARG B C 1
ATOM 1365 O O . ARG B 1 62 ? -0.57 -26.109 -8.945 1 93.94 62 ARG B O 1
ATOM 1372 N N . MET B 1 63 ? -0.72 -24.859 -10.891 1 94.38 63 MET B N 1
ATOM 1373 C CA . MET B 1 63 ? -2.072 -24.391 -10.586 1 94.38 63 MET B CA 1
ATOM 1374 C C . MET B 1 63 ? -3.035 -24.75 -11.719 1 94.38 63 MET B C 1
ATOM 1376 O O . MET B 1 63 ? -2.75 -24.484 -12.883 1 94.38 63 MET B O 1
ATOM 1380 N N . THR B 1 64 ? -4.105 -25.375 -11.297 1 95.62 64 THR B N 1
ATOM 1381 C CA . THR B 1 64 ? -5.184 -25.547 -12.266 1 95.62 64 THR B CA 1
ATOM 1382 C C . THR B 1 64 ? -5.781 -24.188 -12.648 1 95.62 64 THR B C 1
ATOM 1384 O O . THR B 1 64 ? -5.5 -23.188 -12 1 95.62 64 THR B O 1
ATOM 1387 N N . ALA B 1 65 ? -6.621 -24.203 -13.719 1 95.38 65 ALA B N 1
ATOM 1388 C CA . ALA B 1 65 ? -7.285 -22.953 -14.125 1 95.38 65 ALA B CA 1
ATOM 1389 C C . ALA B 1 65 ? -8.125 -22.391 -12.984 1 95.38 65 ALA B C 1
ATOM 1391 O O . ALA B 1 65 ? -8.164 -21.172 -12.781 1 95.38 65 ALA B O 1
ATOM 1392 N N . GLU B 1 66 ? -8.812 -23.234 -12.258 1 95.88 66 GLU B N 1
ATOM 1393 C CA . GLU B 1 66 ? -9.633 -22.812 -11.133 1 95.88 66 GLU B CA 1
ATOM 1394 C C . GLU B 1 66 ? -8.781 -22.203 -10.023 1 95.88 66 GLU B C 1
ATOM 1396 O O . GLU B 1 66 ? -9.109 -21.125 -9.5 1 95.88 66 GLU B O 1
ATOM 1401 N N . GLU B 1 67 ? -7.695 -22.875 -9.695 1 96.44 67 GLU B N 1
ATOM 1402 C CA . GLU B 1 67 ? -6.789 -22.359 -8.664 1 96.44 67 GLU B CA 1
ATOM 1403 C C . GLU B 1 67 ? -6.172 -21.031 -9.094 1 96.44 67 GLU B C 1
ATOM 1405 O O . GLU B 1 67 ? -6.016 -20.125 -8.273 1 96.44 67 GLU B O 1
ATOM 1410 N N . HIS B 1 68 ? -5.809 -20.938 -10.32 1 96.75 68 HIS B N 1
ATOM 1411 C CA . HIS B 1 68 ? -5.242 -19.703 -10.852 1 96.75 68 HIS B CA 1
ATOM 1412 C C . HIS B 1 68 ? -6.25 -18.562 -10.781 1 96.75 68 HIS B C 1
ATOM 1414 O O . HIS B 1 68 ? -5.91 -17.438 -10.375 1 96.75 68 HIS B O 1
ATOM 1420 N N . ARG B 1 69 ? -7.465 -18.812 -11.125 1 95.81 69 ARG B N 1
ATOM 1421 C CA . ARG B 1 69 ? -8.516 -17.812 -11.016 1 95.81 69 ARG B CA 1
ATOM 1422 C C . ARG B 1 69 ? -8.688 -17.344 -9.57 1 95.81 69 ARG B C 1
ATOM 1424 O O . ARG B 1 69 ? -8.852 -16.156 -9.312 1 95.81 69 ARG B O 1
ATOM 1431 N N . ALA B 1 70 ? -8.656 -18.297 -8.664 1 96 70 ALA B N 1
ATOM 1432 C CA . ALA B 1 70 ? -8.766 -17.969 -7.246 1 96 70 ALA B CA 1
ATOM 1433 C C . ALA B 1 70 ? -7.605 -17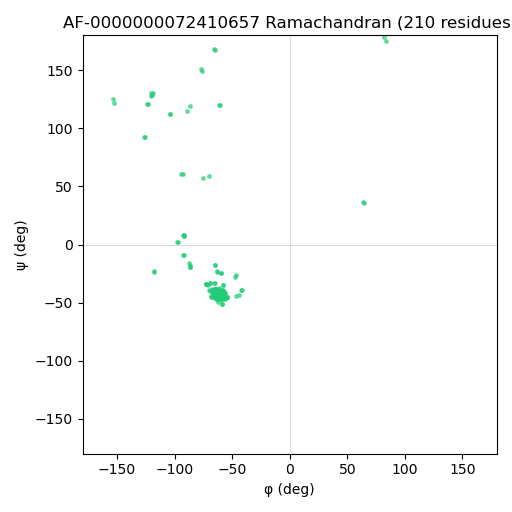.078 -6.805 1 96 70 ALA B C 1
ATOM 1435 O O . ALA B 1 70 ? -7.789 -16.156 -6.008 1 96 70 ALA B O 1
ATOM 1436 N N . TYR B 1 71 ? -6.426 -17.391 -7.32 1 96.5 71 TYR B N 1
ATOM 1437 C CA . TYR B 1 71 ? -5.254 -16.594 -6.984 1 96.5 71 TYR B CA 1
ATOM 1438 C C . TYR B 1 71 ? -5.391 -15.172 -7.516 1 96.5 71 TYR B C 1
ATOM 1440 O O . TYR B 1 71 ? -5.055 -14.211 -6.82 1 96.5 71 TYR B O 1
ATOM 1448 N N . VAL B 1 72 ? -5.832 -15.039 -8.711 1 96.25 72 VAL B N 1
ATOM 1449 C CA . VAL B 1 72 ? -6.039 -13.719 -9.297 1 96.25 72 VAL B CA 1
ATOM 1450 C C . VAL B 1 72 ? -7.082 -12.953 -8.484 1 96.25 72 VAL B C 1
ATOM 1452 O O . VAL B 1 72 ? -6.93 -11.758 -8.234 1 96.25 72 VAL B O 1
ATOM 1455 N N . ASP B 1 73 ? -8.156 -13.633 -8.078 1 96.38 73 ASP B N 1
ATOM 1456 C CA . ASP B 1 73 ? -9.148 -13.016 -7.203 1 96.38 73 ASP B CA 1
ATOM 1457 C C . ASP B 1 73 ? -8.508 -12.516 -5.91 1 96.38 73 ASP B C 1
ATOM 1459 O O . ASP B 1 73 ? -8.812 -11.422 -5.441 1 96.38 73 ASP B O 1
ATOM 1463 N N . TYR B 1 74 ? -7.637 -13.336 -5.352 1 97.38 74 TYR B N 1
ATOM 1464 C CA . TYR B 1 74 ? -6.914 -12.961 -4.141 1 97.38 74 TYR B CA 1
ATOM 1465 C C . TYR B 1 74 ? -6.082 -11.711 -4.363 1 97.38 74 TYR B C 1
ATOM 1467 O O . TYR B 1 74 ? -6.109 -10.781 -3.547 1 97.38 74 TYR B O 1
ATOM 1475 N N . LEU B 1 75 ? -5.359 -11.656 -5.445 1 96.31 75 LEU B N 1
ATOM 1476 C CA . LEU B 1 75 ? -4.539 -10.492 -5.766 1 96.31 75 LEU B CA 1
ATOM 1477 C C . LEU B 1 75 ? -5.402 -9.25 -5.914 1 96.31 75 LEU B C 1
ATOM 1479 O O . LEU B 1 75 ? -5.008 -8.156 -5.488 1 96.31 75 LEU B O 1
ATOM 1483 N N . ASN B 1 76 ? -6.547 -9.391 -6.543 1 96.56 76 ASN B N 1
ATOM 1484 C CA . ASN B 1 76 ? -7.457 -8.266 -6.73 1 96.56 76 ASN B CA 1
ATOM 1485 C C . ASN B 1 76 ? -7.984 -7.742 -5.402 1 96.56 76 ASN B C 1
ATOM 1487 O O . ASN B 1 76 ? -8.062 -6.531 -5.195 1 96.56 76 ASN B O 1
ATOM 1491 N N . LEU B 1 77 ? -8.352 -8.641 -4.516 1 97.81 77 LEU B N 1
ATOM 1492 C CA . LEU B 1 77 ? -8.805 -8.25 -3.188 1 97.81 77 LEU B CA 1
ATOM 1493 C C . LEU B 1 77 ? -7.695 -7.539 -2.422 1 97.81 77 LEU B C 1
ATOM 1495 O O . LEU B 1 77 ? -7.938 -6.516 -1.778 1 97.81 77 LEU B O 1
ATOM 1499 N N . ALA B 1 78 ? -6.492 -8.086 -2.498 1 96.94 78 ALA B N 1
ATOM 1500 C CA . ALA B 1 78 ? -5.34 -7.465 -1.846 1 96.94 78 ALA B CA 1
ATOM 1501 C C . ALA B 1 78 ? -5.121 -6.043 -2.348 1 96.94 78 ALA B C 1
ATOM 1503 O O . ALA B 1 78 ? -4.828 -5.141 -1.562 1 96.94 78 ALA B O 1
ATOM 1504 N N . ARG B 1 79 ? -5.309 -5.824 -3.643 1 96.81 79 ARG B N 1
ATOM 1505 C CA . ARG B 1 79 ? -5.148 -4.5 -4.234 1 96.81 79 ARG B CA 1
ATOM 1506 C C . ARG B 1 79 ? -6.223 -3.545 -3.73 1 96.81 79 ARG B C 1
ATOM 1508 O O . ARG B 1 79 ? -5.938 -2.387 -3.42 1 96.81 79 ARG B O 1
ATOM 1515 N N . GLN B 1 80 ? -7.402 -4.012 -3.705 1 97.44 80 GLN B N 1
ATOM 1516 C CA . GLN B 1 80 ? -8.492 -3.195 -3.186 1 97.44 80 GLN B CA 1
ATOM 1517 C C . GLN B 1 80 ? -8.234 -2.771 -1.744 1 97.44 80 GLN B C 1
ATOM 1519 O O . GLN B 1 80 ? -8.43 -1.609 -1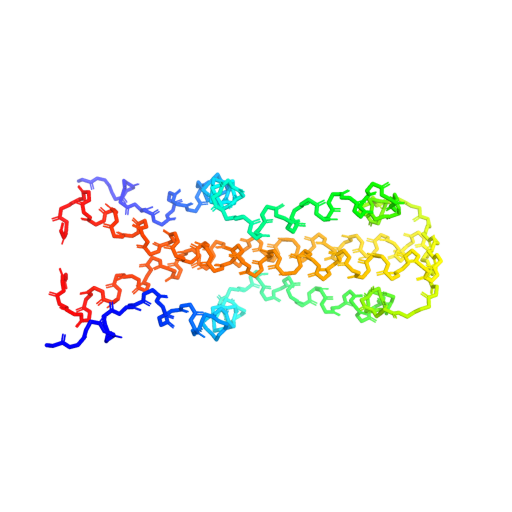.388 1 97.44 80 GLN B O 1
ATOM 1524 N N . MET B 1 81 ? -7.805 -3.713 -0.943 1 98.25 81 MET B N 1
ATOM 1525 C CA . MET B 1 81 ? -7.496 -3.416 0.453 1 98.25 81 MET B CA 1
ATOM 1526 C C . MET B 1 81 ? -6.355 -2.41 0.555 1 98.25 81 MET B C 1
ATOM 1528 O O . MET B 1 81 ? -6.414 -1.477 1.357 1 98.25 81 MET B O 1
ATOM 1532 N N . GLU B 1 82 ? -5.332 -2.568 -0.241 1 98 82 GLU B N 1
ATOM 1533 C CA . GLU B 1 82 ? -4.211 -1.634 -0.272 1 98 82 GLU B CA 1
ATOM 1534 C C . GLU B 1 82 ? -4.676 -0.223 -0.618 1 98 82 GLU B C 1
ATOM 1536 O O . GLU B 1 82 ? -4.238 0.75 -0.002 1 98 82 GLU B O 1
ATOM 1541 N N . ASP B 1 83 ? -5.562 -0.139 -1.56 1 97.44 83 ASP B N 1
ATOM 1542 C CA . ASP B 1 83 ? -6.09 1.166 -1.943 1 97.44 83 ASP B CA 1
ATOM 1543 C C . ASP B 1 83 ? -6.793 1.842 -0.767 1 97.44 83 ASP B C 1
ATOM 1545 O O . ASP B 1 83 ? -6.609 3.039 -0.534 1 97.44 83 ASP B O 1
ATOM 1549 N N . MET B 1 84 ? -7.559 1.1 -0.068 1 97.44 84 MET B N 1
ATOM 1550 C CA . MET B 1 84 ? -8.242 1.632 1.104 1 97.44 84 MET B CA 1
ATOM 1551 C C . MET B 1 84 ? -7.246 2.07 2.17 1 97.44 84 MET B C 1
ATOM 1553 O O . MET B 1 84 ? -7.41 3.127 2.781 1 97.44 84 MET B O 1
ATOM 1557 N N . GLU B 1 85 ? -6.238 1.212 2.389 1 98.62 85 GLU B N 1
ATOM 1558 C CA . GLU B 1 85 ? -5.211 1.523 3.379 1 98.62 85 GLU B CA 1
ATOM 1559 C C . GLU B 1 85 ? -4.453 2.795 3.008 1 98.62 85 GLU B C 1
ATOM 1561 O O . GLU B 1 85 ? -4.195 3.643 3.865 1 98.62 85 GLU B O 1
ATOM 1566 N N . ARG B 1 86 ? -4.129 2.936 1.738 1 98.44 86 ARG B N 1
ATOM 1567 C CA . ARG B 1 86 ? -3.377 4.098 1.271 1 98.44 86 ARG B CA 1
ATOM 1568 C C . ARG B 1 86 ? -4.148 5.387 1.523 1 98.44 86 ARG B C 1
ATOM 1570 O O . ARG B 1 86 ? -3.588 6.367 2.018 1 98.44 86 ARG B O 1
ATOM 1577 N N . GLN B 1 87 ? -5.367 5.363 1.21 1 97.88 87 GLN B N 1
ATOM 1578 C CA . GLN B 1 87 ? -6.203 6.527 1.482 1 97.88 87 GLN B CA 1
ATOM 1579 C C . GLN B 1 87 ? -6.266 6.82 2.979 1 97.88 87 GLN B C 1
ATOM 1581 O O . GLN B 1 87 ? -6.145 7.977 3.395 1 97.88 87 GLN B O 1
ATOM 1586 N N . HIS B 1 88 ? -6.477 5.805 3.768 1 98 88 HIS B N 1
ATOM 1587 C CA . HIS B 1 88 ? -6.57 5.961 5.215 1 98 88 HIS B CA 1
ATOM 1588 C C . HIS B 1 88 ? -5.266 6.492 5.797 1 98 88 HIS B C 1
ATOM 1590 O O . HIS B 1 88 ? -5.281 7.348 6.684 1 98 88 HIS B O 1
ATOM 1596 N N . ILE B 1 89 ? -4.176 5.961 5.312 1 98.56 89 ILE B N 1
ATOM 1597 C CA . ILE B 1 89 ? -2.855 6.41 5.738 1 98.56 89 ILE B CA 1
ATOM 1598 C C . ILE B 1 89 ? -2.707 7.906 5.465 1 98.56 89 ILE B C 1
ATOM 1600 O O . ILE B 1 89 ? -2.252 8.664 6.328 1 98.56 89 ILE B O 1
ATOM 1604 N N . TYR B 1 90 ? -3.0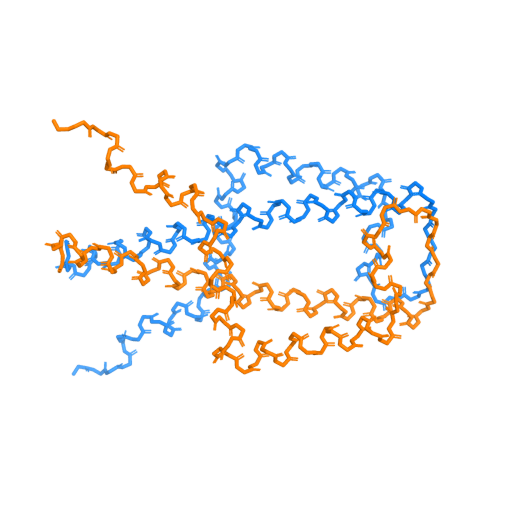98 8.336 4.277 1 98.44 90 TYR B N 1
ATOM 1605 C CA . TYR B 1 90 ? -3.033 9.742 3.898 1 98.44 90 TYR B CA 1
ATOM 1606 C C . TYR B 1 90 ? -3.852 10.602 4.855 1 98.44 90 TYR B C 1
ATOM 1608 O O . TYR B 1 90 ? -3.375 11.633 5.336 1 98.44 90 TYR B O 1
ATOM 1616 N N . PHE B 1 91 ? -5 10.188 5.18 1 97.31 91 PHE B N 1
ATOM 1617 C CA . PHE B 1 91 ? -5.871 10.914 6.094 1 97.31 91 PHE B CA 1
ATOM 1618 C C . PHE B 1 91 ? -5.273 10.961 7.496 1 97.31 91 PHE B C 1
ATOM 1620 O O . PHE B 1 91 ? -5.367 11.977 8.188 1 97.31 91 PHE B O 1
ATOM 1627 N N . CYS B 1 92 ? -4.73 9.828 7.91 1 96.94 92 CYS B N 1
ATOM 1628 C CA . CYS B 1 92 ? -4.078 9.797 9.219 1 96.94 92 CYS B CA 1
ATOM 1629 C C . CYS B 1 92 ? -2.914 10.781 9.266 1 96.94 92 CYS B C 1
ATOM 1631 O O . CYS B 1 92 ? -2.697 11.438 10.289 1 96.94 92 CYS B O 1
ATOM 1633 N N . GLY B 1 93 ? -2.166 10.859 8.164 1 97.12 93 GLY B N 1
ATOM 1634 C CA . GLY B 1 93 ? -1.143 11.891 8.078 1 97.12 93 GLY B CA 1
ATOM 1635 C C . GLY B 1 93 ? -1.684 13.289 8.312 1 97.12 93 GLY B C 1
ATOM 1636 O O . GLY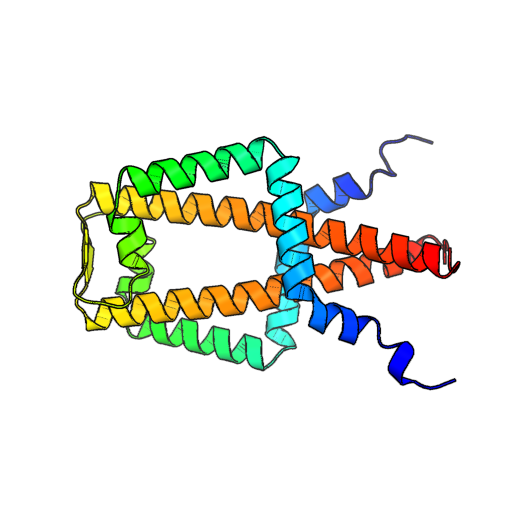 B 1 93 ? -1.106 14.062 9.078 1 97.12 93 GLY B O 1
ATOM 1637 N N . HIS B 1 94 ? -2.793 13.648 7.719 1 96.62 94 HIS B N 1
ATOM 1638 C CA . HIS B 1 94 ? -3.441 14.945 7.91 1 96.62 94 HIS B CA 1
ATOM 1639 C C . HIS B 1 94 ? -3.795 15.172 9.375 1 96.62 94 HIS B C 1
ATOM 1641 O O . HIS B 1 94 ? -3.424 16.188 9.953 1 96.62 94 HIS B O 1
ATOM 1647 N N . THR B 1 95 ? -4.457 14.18 9.906 1 95.94 95 THR B N 1
ATOM 1648 C CA . THR B 1 95 ? -4.977 14.312 11.258 1 95.94 95 THR B CA 1
ATOM 1649 C C . THR B 1 95 ? -3.834 14.406 12.266 1 95.94 95 THR B C 1
ATOM 1651 O O . THR B 1 95 ? -3.912 15.164 13.234 1 95.94 95 THR B O 1
ATOM 1654 N N . ASP B 1 96 ? -2.82 13.625 12.031 1 95.94 96 ASP B N 1
ATOM 1655 C CA . ASP B 1 96 ? -1.679 13.633 12.938 1 95.94 96 ASP B CA 1
ATOM 1656 C C . ASP B 1 96 ? -0.937 14.969 12.867 1 95.94 96 ASP B C 1
ATOM 1658 O O . ASP B 1 96 ? -0.434 15.453 13.883 1 95.94 96 ASP B O 1
ATOM 1662 N N . ALA B 1 97 ? -0.792 15.516 11.648 1 96 97 ALA B N 1
ATOM 1663 C CA . ALA B 1 97 ? -0.165 16.828 11.5 1 96 97 ALA B CA 1
ATOM 1664 C C . ALA B 1 97 ? -0.911 17.891 12.305 1 96 97 ALA B C 1
ATOM 1666 O O . ALA B 1 97 ? -0.299 18.656 13.055 1 96 97 ALA B O 1
ATOM 1667 N N . VAL B 1 98 ? -2.201 17.875 12.203 1 95.5 98 VAL B N 1
ATOM 1668 C CA . VAL B 1 98 ? -3.039 18.844 12.906 1 95.5 98 VAL B CA 1
ATOM 1669 C C . VAL B 1 98 ? -2.926 18.625 14.414 1 95.5 98 VAL B C 1
ATOM 1671 O O . VAL B 1 98 ? -2.785 19.578 15.18 1 95.5 98 VAL B O 1
ATOM 1674 N N . ALA B 1 99 ? -2.971 17.375 14.82 1 95.56 99 ALA B N 1
ATOM 1675 C CA . ALA B 1 99 ? -2.854 17.047 16.234 1 95.56 99 ALA B CA 1
ATOM 1676 C C . ALA B 1 99 ? -1.528 17.531 16.812 1 95.56 99 ALA B C 1
ATOM 1678 O O . ALA B 1 99 ? -1.48 18.047 17.938 1 95.56 99 ALA B O 1
ATOM 1679 N N . TYR B 1 100 ? -0.531 17.344 16.031 1 93.94 100 TYR B N 1
ATOM 1680 C CA . TYR B 1 100 ? 0.789 17.781 16.469 1 93.94 100 TYR B CA 1
ATOM 1681 C C . TYR B 1 100 ? 0.842 19.297 16.609 1 93.94 100 TYR B C 1
ATOM 1683 O O . TYR B 1 100 ? 1.354 19.812 17.609 1 93.94 100 TYR B O 1
ATOM 1691 N N . LEU B 1 101 ? 0.325 19.938 15.625 1 94.75 101 LEU B 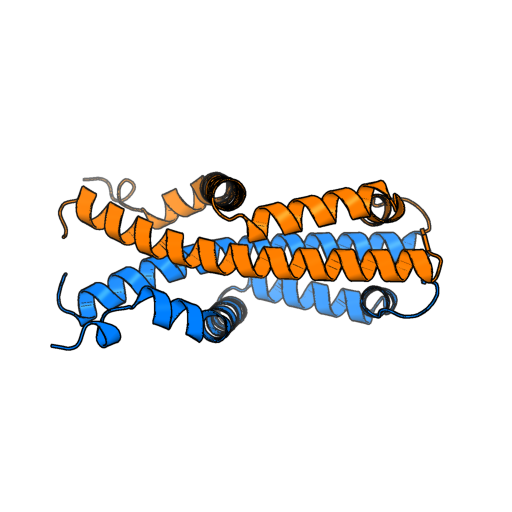N 1
ATOM 1692 C CA . LEU B 1 101 ? 0.319 21.391 15.656 1 94.75 101 LEU B CA 1
ATOM 1693 C C . LEU B 1 101 ? -0.472 21.906 16.844 1 94.75 101 LEU B C 1
ATOM 1695 O O . LEU B 1 101 ? -0.086 22.906 17.469 1 94.75 101 LEU B O 1
ATOM 1699 N N . LYS B 1 102 ? -1.496 21.281 17.156 1 95 102 LYS B N 1
ATOM 1700 C CA . LYS B 1 102 ? -2.275 21.656 18.328 1 95 102 LYS B CA 1
ATOM 1701 C C . LYS B 1 102 ? -1.476 21.422 19.609 1 95 102 LYS B C 1
ATOM 1703 O O . LYS B 1 102 ? -1.499 22.25 20.516 1 95 102 LYS B O 1
ATOM 1708 N N . LYS B 1 103 ? -0.83 20.297 19.625 1 93.56 103 LYS B N 1
ATOM 1709 C CA . LYS B 1 103 ? -0.054 19.922 20.812 1 93.56 103 LYS B CA 1
ATOM 1710 C C . LYS B 1 103 ? 1.009 20.969 21.125 1 93.56 103 LYS B C 1
ATOM 1712 O O . LYS B 1 103 ? 1.25 21.281 22.297 1 93.56 103 LYS B O 1
ATOM 1717 N N . ILE B 1 104 ? 1.609 21.453 20.125 1 91.88 104 ILE B N 1
ATOM 1718 C CA . ILE B 1 104 ? 2.684 22.422 20.359 1 91.88 104 ILE B CA 1
ATOM 1719 C C . ILE B 1 104 ? 2.115 23.828 20.344 1 91.88 104 ILE B C 1
ATOM 1721 O O . ILE B 1 104 ? 2.869 24.812 20.328 1 91.88 104 ILE B O 1
ATOM 1725 N N . LYS B 1 105 ? 0.857 23.938 20.281 1 92.44 105 LYS B N 1
ATOM 1726 C CA . LYS B 1 105 ? 0.101 25.188 20.375 1 92.44 105 LYS B CA 1
ATOM 1727 C C . LYS B 1 105 ? 0.427 26.109 19.203 1 92.44 105 LYS B C 1
ATOM 1729 O O . LYS B 1 105 ? 0.525 27.328 19.375 1 92.44 105 LYS B O 1
ATOM 1734 N N . ALA B 1 106 ? 0.629 25.484 18.078 1 90.62 106 ALA B N 1
ATOM 1735 C CA . ALA B 1 106 ? 0.837 26.266 16.859 1 90.62 106 ALA B CA 1
ATOM 1736 C C . ALA B 1 106 ? -0.492 26.625 16.203 1 90.62 106 ALA B C 1
ATOM 1738 O O . ALA B 1 106 ? -0.551 27.5 15.344 1 90.62 106 ALA B O 1
ATOM 1739 N N . ILE B 1 107 ? -1.451 25.953 16.578 1 88.62 107 ILE B N 1
ATOM 1740 C CA . ILE B 1 107 ? -2.834 26.219 16.188 1 88.62 107 ILE B CA 1
ATOM 1741 C C . ILE B 1 107 ? -3.76 25.906 17.359 1 88.62 107 ILE B C 1
ATOM 1743 O O . ILE B 1 107 ? -3.377 25.172 18.281 1 88.62 107 ILE B O 1
#

pLDDT: mean 92.41, std 12.37, range [35.12, 98.62]

Foldseek 3Di:
DDPVVPPVVVVCVVCVVVVLVVLLVVCCVPPPVLVVLVVVLVVLCVVAVLLVVVVPPDDDDDDDPVSVVSNVVNVVSVVVSVVVSVVSVVVVVVVVVVVVCVVVPVD/DDPVVPPVVVVCVVCVVVVLVVLLVVCCVPPPVLVVLVVVLVVLCVVAVLLVVVVPPDDDDDDDPVSVVSNVVNVVSVVVSVVVSVVSVVVVVVVVVVVVCVVVPVD

Sequence (214 aa):
MSDSYFDLPSRIEDAFAEIDSDIVMDLLNTDEDYAALSDRMDKLKTQYPVIDKMNEDSGEIRMTAEEHRAYVDYLNLARQMEDMERQHIYFCGHTDAVAYLKKIKAIMSDSYFDLPSRIEDAFAEIDSDIVMDLLNTDEDYAALSDRMDKLKTQYPVIDKMNEDSGEIRMTAEEHRAYVDYLNLARQMEDMERQHIYFCGHTDAVAYLKKIKAI